Protein AF-A0A7S2QP50-F1 (afdb_monomer)

Organism: NCBI:txid1333877

Structure (mmCIF, N/CA/C/O backbone):
data_AF-A0A7S2QP50-F1
#
_entry.id   AF-A0A7S2QP50-F1
#
loop_
_atom_site.group_PDB
_atom_site.id
_atom_site.type_symbol
_atom_site.label_atom_id
_atom_site.label_alt_id
_atom_site.label_comp_id
_atom_site.label_asym_id
_atom_site.label_entity_id
_atom_site.label_seq_id
_atom_site.pdbx_PDB_ins_code
_atom_site.Cartn_x
_atom_site.Cartn_y
_atom_site.Cartn_z
_atom_site.occupancy
_atom_site.B_iso_or_equiv
_atom_site.auth_seq_id
_atom_site.auth_comp_id
_atom_site.auth_asym_id
_atom_site.auth_atom_id
_atom_site.pdbx_PDB_model_num
ATOM 1 N N . MET A 1 1 ? 17.492 28.212 -38.840 1.00 41.53 1 MET A N 1
ATOM 2 C CA . MET A 1 1 ? 16.218 28.576 -38.192 1.00 41.53 1 MET A CA 1
ATOM 3 C C . MET A 1 1 ? 15.586 27.284 -37.715 1.00 41.53 1 MET A C 1
ATOM 5 O O . MET A 1 1 ? 15.113 26.524 -38.543 1.00 41.53 1 MET A O 1
ATOM 9 N N . ALA A 1 2 ? 15.726 26.981 -36.427 1.00 48.56 2 ALA A N 1
ATOM 10 C CA . ALA A 1 2 ? 15.059 25.866 -35.763 1.00 48.56 2 ALA A CA 1
ATOM 11 C C . ALA A 1 2 ? 14.081 26.507 -34.778 1.00 48.56 2 ALA A C 1
ATOM 13 O O . ALA A 1 2 ? 14.519 27.310 -33.956 1.00 48.56 2 ALA A O 1
ATOM 14 N N . ASP A 1 3 ? 12.786 26.248 -34.936 1.00 44.06 3 ASP A N 1
ATOM 15 C CA . ASP A 1 3 ? 11.723 26.860 -34.139 1.00 44.06 3 ASP A CA 1
ATOM 16 C C . ASP A 1 3 ? 11.851 26.478 -32.650 1.00 44.06 3 ASP A C 1
ATOM 18 O O . ASP A 1 3 ? 11.624 25.320 -32.296 1.00 44.06 3 ASP A O 1
ATOM 22 N N . PRO A 1 4 ? 12.179 27.423 -31.746 1.00 52.91 4 PRO A N 1
ATOM 23 C CA . PRO A 1 4 ? 12.477 27.129 -30.341 1.00 52.91 4 PRO A CA 1
ATOM 24 C C . PRO A 1 4 ? 11.229 26.955 -29.452 1.00 52.91 4 PRO A C 1
ATOM 26 O O . PRO A 1 4 ? 11.353 26.846 -28.235 1.00 52.91 4 PRO A O 1
ATOM 29 N N . HIS A 1 5 ? 10.026 26.921 -30.036 1.00 45.06 5 HIS A N 1
ATOM 30 C CA . HIS A 1 5 ? 8.760 26.834 -29.293 1.00 45.06 5 HIS A CA 1
ATOM 31 C C . HIS A 1 5 ? 7.796 25.756 -29.790 1.00 45.06 5 HIS A C 1
ATOM 33 O O . HIS A 1 5 ? 6.646 25.717 -29.351 1.00 45.06 5 HIS A O 1
ATOM 39 N N . SER A 1 6 ? 8.263 24.806 -30.608 1.00 50.34 6 SER A N 1
ATOM 40 C CA . SER A 1 6 ? 7.636 23.490 -30.542 1.00 50.34 6 SER A CA 1
ATOM 41 C C . SER A 1 6 ? 8.017 22.898 -29.188 1.00 50.34 6 SER A C 1
ATOM 43 O O . SER A 1 6 ? 9.048 22.249 -29.055 1.00 50.34 6 SER A O 1
ATOM 45 N N . PHE A 1 7 ? 7.145 23.043 -28.187 1.00 52.72 7 PHE A N 1
ATOM 46 C CA . PHE A 1 7 ? 7.053 22.113 -27.050 1.00 52.72 7 PHE A CA 1
ATOM 47 C C . PHE A 1 7 ? 6.603 20.718 -27.538 1.00 52.72 7 PHE A C 1
ATOM 49 O O . PHE A 1 7 ? 5.818 20.025 -26.891 1.00 52.72 7 PHE A O 1
ATOM 56 N N . GLY A 1 8 ? 7.062 20.340 -28.734 1.00 61.25 8 GLY A N 1
ATOM 57 C CA . GLY A 1 8 ? 6.883 19.056 -29.347 1.00 61.25 8 GLY A CA 1
ATOM 58 C C . GLY A 1 8 ? 7.562 18.081 -28.424 1.00 61.25 8 GLY A C 1
ATOM 59 O O . GLY A 1 8 ? 8.741 18.212 -28.102 1.00 61.25 8 GLY A O 1
ATOM 60 N N . LEU A 1 9 ? 6.768 17.146 -27.938 1.00 84.31 9 LEU A N 1
ATOM 61 C CA . LEU A 1 9 ? 7.265 15.972 -27.265 1.00 84.31 9 LEU A CA 1
ATOM 62 C C . LEU A 1 9 ? 8.333 15.374 -28.171 1.00 84.31 9 LEU A C 1
ATOM 64 O O . LEU A 1 9 ? 8.009 14.830 -29.225 1.00 84.31 9 LEU A O 1
ATOM 68 N N . ASP A 1 10 ? 9.599 15.540 -27.796 1.00 92.81 10 ASP A N 1
ATOM 69 C CA . ASP A 1 10 ? 10.716 14.969 -28.536 1.00 92.81 10 ASP A CA 1
ATOM 70 C C . ASP A 1 10 ? 10.752 13.472 -28.232 1.00 92.81 10 ASP A C 1
ATOM 72 O O . ASP A 1 10 ? 11.524 12.960 -27.415 1.00 92.81 10 ASP A O 1
ATOM 76 N N . VAL A 1 11 ? 9.790 12.768 -28.826 1.00 94.44 11 VAL A N 1
ATOM 77 C CA . VAL A 1 11 ? 9.655 11.329 -28.683 1.00 94.44 11 VAL A CA 1
ATOM 78 C C . VAL A 1 11 ? 10.876 10.599 -29.248 1.00 94.44 11 VAL A C 1
ATOM 80 O O . VAL A 1 11 ? 11.302 9.645 -28.598 1.00 94.44 11 VAL A O 1
ATOM 83 N N . PRO A 1 12 ? 11.517 11.038 -30.352 1.00 94.50 12 PRO A N 1
ATOM 84 C CA . PRO A 1 12 ? 12.800 10.481 -30.776 1.00 94.50 12 PRO A CA 1
ATOM 85 C C . PRO A 1 12 ? 13.879 10.537 -29.686 1.00 94.50 12 PRO A C 1
ATOM 87 O O . PRO A 1 12 ? 14.500 9.510 -29.396 1.00 94.50 12 PRO A O 1
ATOM 90 N N . ALA A 1 13 ? 14.064 11.682 -29.017 1.00 94.88 13 ALA A N 1
ATOM 91 C CA . ALA A 1 13 ? 15.014 11.780 -27.908 1.00 94.88 13 ALA A CA 1
ATOM 92 C C . ALA A 1 13 ? 14.615 10.887 -26.724 1.00 94.88 13 ALA A C 1
ATOM 94 O O . ALA A 1 13 ? 15.472 10.248 -26.115 1.00 94.88 13 ALA A O 1
ATOM 95 N N . PHE A 1 14 ? 13.319 10.787 -26.416 1.00 96.31 14 PHE A N 1
ATOM 96 C CA . PHE A 1 14 ? 12.814 9.903 -25.363 1.00 96.31 14 PHE A CA 1
ATOM 97 C C . PHE A 1 14 ? 13.073 8.414 -25.662 1.00 96.31 14 PHE A C 1
ATOM 99 O O . PHE A 1 14 ? 13.478 7.670 -24.767 1.00 96.31 14 PHE A O 1
ATOM 106 N N . VAL A 1 15 ? 12.886 7.979 -26.912 1.00 97.06 15 VAL A N 1
ATOM 107 C CA . VAL A 1 15 ? 13.174 6.607 -27.370 1.00 97.06 15 VAL A CA 1
ATOM 108 C C . VAL A 1 15 ? 14.663 6.302 -27.265 1.00 97.06 15 VAL A C 1
ATOM 110 O O . VAL A 1 15 ? 15.026 5.259 -26.721 1.00 97.06 15 VAL A O 1
ATOM 113 N N . ALA A 1 16 ? 15.515 7.225 -27.718 1.00 96.88 16 ALA A N 1
ATOM 114 C CA . ALA A 1 16 ? 16.966 7.082 -27.639 1.00 96.88 16 ALA A CA 1
ATOM 115 C C . ALA A 1 16 ? 17.464 7.046 -26.186 1.00 96.88 16 ALA A C 1
ATOM 117 O O . ALA A 1 16 ? 18.316 6.228 -25.846 1.00 96.88 16 ALA A O 1
ATOM 118 N N . LEU A 1 17 ? 16.898 7.888 -25.314 1.00 96.06 17 LEU A N 1
ATOM 119 C CA . LEU A 1 17 ? 17.277 7.972 -23.904 1.00 96.06 17 LEU A CA 1
ATOM 120 C C . LEU A 1 17 ? 16.996 6.670 -23.143 1.00 96.06 17 LEU A C 1
ATOM 122 O O . LEU A 1 17 ? 17.785 6.276 -22.285 1.00 96.06 17 LEU A O 1
ATOM 126 N N . TRP A 1 18 ? 15.874 6.011 -23.439 1.00 97.12 18 TRP A N 1
ATOM 127 C CA . TRP A 1 18 ? 15.425 4.825 -22.703 1.00 97.12 18 TRP A CA 1
ATOM 128 C C . TRP A 1 18 ? 15.639 3.499 -23.439 1.00 97.12 18 TRP A C 1
ATOM 130 O O . TRP A 1 18 ? 15.318 2.451 -22.877 1.00 97.12 18 TRP A O 1
ATOM 140 N N . GLY A 1 19 ? 16.175 3.524 -24.664 1.00 96.62 19 GLY A N 1
ATOM 141 C CA . GLY A 1 19 ? 16.388 2.326 -25.480 1.00 96.62 19 GLY A CA 1
ATOM 142 C C . GLY A 1 19 ? 15.083 1.588 -25.788 1.00 96.62 19 GLY A C 1
ATOM 143 O O . GLY A 1 19 ? 14.999 0.371 -25.605 1.00 96.62 19 GLY A O 1
ATOM 144 N N . LEU A 1 20 ? 14.039 2.329 -26.173 1.00 97.81 20 LEU A N 1
ATOM 145 C CA . LEU A 1 20 ? 12.733 1.736 -26.467 1.00 97.81 20 LEU A CA 1
ATOM 146 C C . LEU A 1 20 ? 12.751 1.008 -27.814 1.00 97.81 20 LEU A C 1
ATOM 148 O O . LEU A 1 20 ? 13.356 1.483 -28.771 1.00 97.81 20 LEU A O 1
ATOM 152 N N . ASP A 1 21 ? 12.070 -0.136 -27.884 1.00 97.50 21 ASP A N 1
ATOM 153 C CA . ASP A 1 21 ? 11.887 -0.873 -29.136 1.00 97.50 21 ASP A CA 1
ATOM 154 C C . ASP A 1 21 ? 10.802 -0.232 -30.024 1.00 97.50 21 ASP A C 1
ATOM 156 O O . ASP A 1 21 ? 9.940 0.522 -29.554 1.00 97.50 21 ASP A O 1
ATOM 160 N N . ASP A 1 22 ? 10.811 -0.568 -31.318 1.00 97.44 22 ASP A N 1
ATOM 161 C CA . ASP A 1 22 ? 9.841 -0.044 -32.291 1.00 97.44 22 ASP A CA 1
ATOM 162 C C . ASP A 1 22 ? 8.394 -0.360 -31.891 1.00 97.44 22 ASP A C 1
ATOM 164 O O . ASP A 1 22 ? 7.483 0.440 -32.103 1.00 97.44 22 ASP A O 1
ATOM 168 N N . ALA A 1 23 ? 8.169 -1.511 -31.249 1.00 96.69 23 ALA A N 1
ATOM 169 C CA . ALA A 1 23 ? 6.851 -1.912 -30.772 1.00 96.69 23 ALA A CA 1
ATOM 170 C C . ALA A 1 23 ? 6.332 -0.994 -29.650 1.00 96.69 23 ALA A C 1
ATOM 172 O O . ALA A 1 23 ? 5.144 -0.668 -29.607 1.00 96.69 23 ALA A O 1
ATOM 173 N N . SER A 1 24 ? 7.198 -0.579 -28.725 1.00 97.69 24 SER A N 1
ATOM 174 C CA . SER A 1 24 ? 6.855 0.337 -27.634 1.00 97.69 24 SER A CA 1
ATOM 175 C C . SER A 1 24 ? 6.709 1.771 -28.133 1.00 97.69 24 SER A C 1
ATOM 177 O O . SER A 1 24 ? 5.817 2.477 -27.661 1.00 97.69 24 SER A O 1
ATOM 179 N N . LEU A 1 25 ? 7.514 2.180 -29.120 1.00 97.44 25 LEU A N 1
ATOM 180 C CA . LEU A 1 25 ? 7.344 3.450 -29.826 1.00 97.44 25 LEU A CA 1
ATOM 181 C C . LEU A 1 25 ? 5.995 3.509 -30.556 1.00 97.44 25 LEU A C 1
ATOM 183 O O . LEU A 1 25 ? 5.238 4.456 -30.355 1.00 97.44 25 LEU A O 1
ATOM 187 N N . ALA A 1 26 ? 5.652 2.483 -31.337 1.00 97.50 26 ALA A N 1
ATOM 188 C CA . ALA A 1 26 ? 4.366 2.409 -32.029 1.00 97.50 26 ALA A CA 1
ATOM 189 C C . ALA A 1 26 ? 3.189 2.483 -31.042 1.00 97.50 26 ALA A C 1
ATOM 191 O O . ALA A 1 26 ? 2.215 3.197 -31.281 1.00 97.50 26 ALA A O 1
ATOM 192 N N . LEU A 1 27 ? 3.300 1.805 -29.893 1.00 97.38 27 LEU A N 1
ATOM 193 C CA . LEU A 1 27 ? 2.280 1.842 -28.846 1.00 97.38 27 LEU A CA 1
ATOM 194 C C . LEU A 1 27 ? 2.136 3.235 -28.217 1.00 97.38 27 LEU A C 1
ATOM 196 O O . LEU A 1 27 ? 1.010 3.639 -27.924 1.00 97.38 27 LEU A O 1
ATOM 200 N N . LEU A 1 28 ? 3.242 3.962 -28.024 1.00 97.38 28 LEU A N 1
ATOM 201 C CA . LEU A 1 28 ? 3.239 5.341 -27.533 1.00 97.38 28 LEU A CA 1
ATOM 202 C C . LEU A 1 28 ? 2.617 6.298 -28.560 1.00 97.38 28 LEU A C 1
ATOM 204 O O . LEU A 1 28 ? 1.751 7.084 -28.190 1.00 97.38 28 LEU A O 1
ATOM 208 N N . MET A 1 29 ? 2.984 6.184 -29.840 1.00 97.06 29 MET A N 1
ATOM 209 C CA . MET A 1 29 ? 2.424 6.992 -30.937 1.00 97.06 29 MET A CA 1
ATOM 210 C C . MET A 1 29 ? 0.923 6.772 -31.144 1.00 97.06 29 MET A C 1
ATOM 212 O O . MET A 1 29 ? 0.220 7.687 -31.559 1.00 97.06 29 MET A O 1
ATOM 216 N N . ALA A 1 30 ? 0.418 5.576 -30.832 1.00 97.06 30 ALA A N 1
ATOM 217 C CA . ALA A 1 30 ? -1.006 5.266 -30.914 1.00 97.06 30 ALA A CA 1
ATOM 218 C C . ALA A 1 30 ? -1.852 5.933 -29.809 1.00 97.06 30 ALA A C 1
ATOM 220 O O . ALA A 1 30 ? -3.080 5.873 -29.868 1.00 97.06 30 ALA A O 1
ATOM 221 N N . GLN A 1 31 ? -1.233 6.530 -28.782 1.00 97.19 31 GLN A N 1
ATOM 222 C CA . GLN A 1 31 ? -1.962 7.184 -27.692 1.00 97.19 31 GLN A CA 1
ATOM 223 C C . GLN A 1 31 ? -2.383 8.619 -28.047 1.00 97.19 31 GLN A C 1
ATOM 225 O O . GLN A 1 31 ? -1.690 9.275 -28.824 1.00 97.19 31 GLN A O 1
ATOM 230 N N . PRO A 1 32 ? -3.452 9.157 -27.425 1.00 96.00 32 PRO A N 1
ATOM 231 C CA . PRO A 1 32 ? -3.775 10.583 -27.499 1.00 96.00 32 PRO A CA 1
ATOM 232 C C . PRO A 1 32 ? -2.595 11.464 -27.067 1.00 96.00 32 PRO A C 1
ATOM 234 O O . PRO A 1 32 ? -1.801 11.065 -26.207 1.00 96.00 32 PRO A O 1
ATOM 237 N N . LEU A 1 33 ? -2.486 12.668 -27.633 1.00 93.44 33 LEU A N 1
ATOM 238 C CA . LEU A 1 33 ? -1.337 13.558 -27.426 1.00 93.44 33 LEU A CA 1
ATOM 239 C C . LEU A 1 33 ? -1.122 13.894 -25.941 1.00 93.44 33 LEU A C 1
ATOM 241 O O . LEU A 1 33 ? 0.011 13.966 -25.469 1.00 93.44 33 LEU A O 1
ATOM 245 N N . GLU A 1 34 ? -2.203 14.013 -25.175 1.00 93.75 34 GLU A N 1
ATOM 246 C CA . GLU A 1 34 ? -2.176 14.273 -23.735 1.00 93.75 34 GLU A CA 1
ATOM 247 C C . GLU A 1 34 ? -1.557 13.100 -22.963 1.00 93.75 34 GLU A C 1
ATOM 249 O O . GLU A 1 34 ? -0.798 13.290 -22.007 1.00 93.75 34 GLU A O 1
ATOM 254 N N . VAL A 1 35 ? -1.849 11.868 -23.393 1.00 96.06 35 VAL A N 1
ATOM 255 C CA . VAL A 1 35 ? -1.281 10.649 -22.807 1.00 96.06 35 VAL A CA 1
ATOM 256 C C . VAL A 1 35 ? 0.196 10.545 -23.162 1.00 96.06 35 VAL A C 1
ATOM 258 O O . VAL A 1 35 ? 1.004 10.273 -22.273 1.00 96.06 35 VAL A O 1
ATOM 261 N N . GLN A 1 36 ? 0.566 10.820 -24.416 1.00 96.88 36 GLN A N 1
ATOM 262 C CA . GLN A 1 36 ? 1.970 10.875 -24.829 1.00 96.88 36 GLN A CA 1
ATOM 263 C C . GLN A 1 36 ? 2.750 11.883 -23.978 1.00 96.88 36 GLN A C 1
ATOM 265 O O . GLN A 1 36 ? 3.788 11.532 -23.412 1.00 96.88 36 GLN A O 1
ATOM 270 N N . ALA A 1 37 ? 2.208 13.095 -23.803 1.00 94.56 37 ALA A N 1
ATOM 271 C CA . ALA A 1 37 ? 2.831 14.149 -23.007 1.00 94.56 37 ALA A CA 1
ATOM 272 C C . ALA A 1 37 ? 3.071 13.708 -21.569 1.00 94.56 37 ALA A C 1
ATOM 274 O O . ALA A 1 37 ? 4.182 13.801 -21.037 1.00 94.56 37 ALA A O 1
ATOM 275 N N . LYS A 1 38 ? 2.027 13.151 -20.954 1.00 94.69 38 LYS A N 1
ATOM 276 C CA . LYS A 1 38 ? 2.091 12.645 -19.590 1.00 94.69 38 LYS A CA 1
ATOM 277 C C . LYS A 1 38 ? 3.135 11.544 -19.456 1.00 94.69 38 LYS A C 1
ATOM 279 O O . LYS A 1 38 ? 3.905 11.569 -18.497 1.00 94.69 38 LYS A O 1
ATOM 284 N N . VAL A 1 39 ? 3.203 10.609 -20.403 1.00 97.12 39 VAL A N 1
ATOM 285 C CA . VAL A 1 39 ? 4.179 9.511 -20.394 1.00 97.12 39 VAL A CA 1
ATOM 286 C C . VAL A 1 39 ? 5.605 10.048 -20.486 1.00 97.12 39 VAL A C 1
ATOM 288 O O . VAL A 1 39 ? 6.411 9.743 -19.612 1.00 97.12 39 VAL A O 1
ATOM 291 N N . VAL A 1 40 ? 5.907 10.905 -21.463 1.00 96.44 40 VAL A N 1
ATOM 292 C CA . VAL A 1 40 ? 7.256 11.473 -21.643 1.00 96.44 40 VAL A CA 1
ATOM 293 C C . VAL A 1 40 ? 7.702 12.276 -20.409 1.00 96.44 40 VAL A C 1
ATOM 295 O O . VAL A 1 40 ? 8.854 12.170 -19.968 1.00 96.44 40 VAL A O 1
ATOM 298 N N . MET A 1 41 ? 6.790 13.028 -19.780 1.00 94.06 41 MET A N 1
ATOM 299 C CA . MET A 1 41 ? 7.104 13.817 -18.582 1.00 94.06 41 MET A CA 1
ATOM 300 C C . MET A 1 41 ? 7.283 12.974 -17.314 1.00 94.06 41 MET A C 1
ATOM 302 O O . MET A 1 41 ? 8.174 13.260 -16.516 1.00 94.06 41 MET A O 1
ATOM 306 N N . THR A 1 42 ? 6.448 11.955 -17.102 1.00 95.44 42 THR A N 1
ATOM 307 C CA . THR A 1 42 ? 6.366 11.254 -15.803 1.00 95.44 42 THR A CA 1
ATOM 308 C C . THR A 1 42 ? 7.091 9.915 -15.774 1.00 95.44 42 THR A C 1
ATOM 310 O O . THR A 1 42 ? 7.439 9.432 -14.695 1.00 95.44 42 THR A O 1
ATOM 313 N N . PHE A 1 43 ? 7.363 9.309 -16.931 1.00 97.44 43 PHE A N 1
ATOM 314 C CA . PHE A 1 43 ? 8.027 8.015 -16.989 1.00 97.44 43 PHE A CA 1
ATOM 315 C C . PHE A 1 43 ? 9.511 8.157 -16.633 1.00 97.44 43 PHE A C 1
ATOM 317 O O . PHE A 1 43 ? 10.311 8.706 -17.394 1.00 97.44 43 PHE A O 1
ATOM 324 N N . ARG A 1 44 ? 9.869 7.691 -15.433 1.00 97.00 44 ARG A N 1
ATOM 325 C CA . ARG A 1 44 ? 11.232 7.702 -14.882 1.00 97.00 44 ARG A CA 1
ATOM 326 C C . ARG A 1 44 ? 11.543 6.325 -14.284 1.00 97.00 44 ARG A C 1
ATOM 328 O O . ARG A 1 44 ? 11.378 6.132 -13.076 1.00 97.00 44 ARG A O 1
ATOM 335 N N . PRO A 1 45 ? 11.903 5.328 -15.111 1.00 96.38 45 PRO A N 1
ATOM 336 C CA . PRO A 1 45 ? 12.267 4.007 -14.613 1.00 96.38 45 PRO A CA 1
ATOM 337 C C . PRO A 1 45 ? 13.495 4.104 -13.699 1.00 96.38 45 PRO A C 1
ATOM 339 O O . PRO A 1 45 ? 14.380 4.936 -13.900 1.00 96.38 45 PRO A O 1
ATOM 342 N N . LYS A 1 46 ? 13.556 3.246 -12.675 1.00 94.38 46 LYS A N 1
ATOM 343 C CA . LYS A 1 46 ? 14.722 3.180 -11.783 1.00 94.38 46 LYS A CA 1
ATOM 344 C C . LYS A 1 46 ? 15.944 2.654 -12.553 1.00 94.38 46 LYS A C 1
ATOM 346 O O . LYS A 1 46 ? 15.772 1.765 -13.397 1.00 94.38 46 LYS A O 1
ATOM 351 N N . PRO A 1 47 ? 17.165 3.127 -12.245 1.00 91.38 47 PRO A N 1
ATOM 352 C CA . PRO A 1 47 ? 18.375 2.550 -12.821 1.00 91.38 47 PRO A CA 1
ATOM 353 C C . PRO A 1 47 ? 18.457 1.055 -12.475 1.00 91.38 47 PRO A C 1
ATOM 355 O O . PRO A 1 47 ? 18.125 0.652 -11.361 1.00 91.38 47 PRO A O 1
ATOM 358 N N . GLY A 1 48 ? 18.838 0.226 -13.452 1.00 91.00 48 GLY A N 1
ATOM 359 C CA . GLY A 1 48 ? 18.872 -1.237 -13.308 1.00 91.00 48 GLY A CA 1
ATOM 360 C C . GLY A 1 48 ? 17.534 -1.950 -13.551 1.00 91.00 48 GLY A C 1
ATOM 361 O O . GLY A 1 48 ? 17.412 -3.139 -13.261 1.00 91.00 48 GLY A O 1
ATOM 362 N N . THR A 1 49 ? 16.517 -1.260 -14.082 1.00 95.31 49 THR A N 1
ATOM 363 C CA . THR A 1 49 ? 15.274 -1.922 -14.509 1.00 95.31 49 THR A CA 1
ATOM 364 C C . THR A 1 49 ? 15.570 -2.876 -15.667 1.00 95.31 49 THR A C 1
ATOM 366 O O . THR A 1 49 ? 15.998 -2.439 -16.730 1.00 95.31 49 THR A O 1
ATOM 369 N N . ARG A 1 50 ? 15.309 -4.173 -15.461 1.00 91.12 50 ARG A N 1
ATOM 370 C CA . ARG A 1 50 ? 15.621 -5.237 -16.428 1.00 91.12 50 ARG A CA 1
ATOM 371 C C . ARG A 1 50 ? 14.905 -5.071 -17.775 1.00 91.12 50 ARG A C 1
ATOM 373 O O . ARG A 1 50 ? 15.531 -5.303 -18.797 1.00 91.12 50 ARG A O 1
ATOM 380 N N . ASP A 1 51 ? 13.638 -4.643 -17.773 1.00 96.38 51 ASP A N 1
ATOM 381 C CA . ASP A 1 51 ? 12.808 -4.537 -18.984 1.00 96.38 51 ASP A CA 1
ATOM 382 C C . ASP A 1 51 ? 12.037 -3.205 -19.037 1.00 96.38 51 ASP A C 1
ATOM 384 O O . ASP A 1 51 ? 10.872 -3.111 -18.635 1.00 96.38 51 ASP A O 1
ATOM 388 N N . VAL A 1 52 ? 12.682 -2.153 -19.550 1.00 97.69 52 VAL A N 1
ATOM 389 C CA . VAL A 1 52 ? 12.087 -0.803 -19.646 1.00 97.69 52 VAL A CA 1
ATOM 390 C C . VAL A 1 52 ? 10.853 -0.786 -20.558 1.00 97.69 52 VAL A C 1
ATOM 392 O O . VAL A 1 52 ? 9.843 -0.171 -20.213 1.00 97.69 52 VAL A O 1
ATOM 395 N N . ASN A 1 53 ? 10.881 -1.543 -21.661 1.00 97.94 53 ASN A N 1
ATOM 396 C CA . ASN A 1 53 ? 9.765 -1.667 -22.607 1.00 97.94 53 ASN A CA 1
ATOM 397 C C . ASN A 1 53 ? 8.495 -2.244 -21.951 1.00 97.94 53 ASN A C 1
ATOM 399 O O . ASN A 1 53 ? 7.393 -1.730 -22.147 1.00 97.94 53 ASN A O 1
ATOM 403 N N . GLN A 1 54 ? 8.624 -3.281 -21.113 1.00 95.75 54 GLN A N 1
ATOM 404 C CA . GLN A 1 54 ? 7.478 -3.848 -20.386 1.00 95.75 54 GLN A CA 1
ATOM 405 C C . GLN A 1 54 ? 6.926 -2.873 -19.348 1.00 95.75 54 GLN A C 1
ATOM 407 O O . GLN A 1 54 ? 5.706 -2.742 -19.199 1.00 95.75 54 GLN A O 1
ATOM 412 N N . LEU A 1 55 ? 7.817 -2.158 -18.657 1.00 96.88 55 LEU A N 1
ATOM 413 C CA . LEU A 1 55 ? 7.416 -1.158 -17.679 1.00 96.88 55 LEU A CA 1
ATOM 414 C C . LEU A 1 55 ? 6.648 -0.007 -18.343 1.00 96.88 55 LEU A C 1
ATOM 416 O O . LEU A 1 55 ? 5.600 0.388 -17.834 1.00 96.88 55 LEU A O 1
ATOM 420 N N . LEU A 1 56 ? 7.108 0.474 -19.501 1.00 97.94 56 LEU A N 1
ATOM 421 C CA . LEU A 1 56 ? 6.420 1.506 -20.278 1.00 97.94 56 LEU A CA 1
ATOM 422 C C . LEU A 1 56 ? 5.027 1.040 -20.720 1.00 97.94 56 LEU A C 1
ATOM 424 O O . LEU A 1 56 ? 4.044 1.748 -20.504 1.00 97.94 56 LEU A O 1
ATOM 428 N N . LYS A 1 57 ? 4.908 -0.183 -21.257 1.00 96.94 57 LYS A N 1
ATOM 429 C CA . LYS A 1 57 ? 3.613 -0.773 -21.649 1.00 96.94 57 LYS A CA 1
ATOM 430 C C . LYS A 1 57 ? 2.647 -0.886 -20.468 1.00 96.94 57 LYS A C 1
ATOM 432 O O . LYS A 1 57 ? 1.440 -0.723 -20.642 1.00 96.94 57 LYS A O 1
ATOM 437 N N . GLY A 1 58 ? 3.145 -1.213 -19.276 1.00 93.94 58 GLY A N 1
ATOM 438 C CA . GLY A 1 58 ? 2.344 -1.227 -18.047 1.00 93.94 58 GLY A CA 1
ATOM 439 C C . GLY A 1 58 ? 1.917 0.178 -17.615 1.00 93.94 58 GLY A C 1
ATOM 440 O O . GLY A 1 58 ? 0.764 0.392 -17.246 1.00 93.94 58 GLY A O 1
ATOM 441 N N . PHE A 1 59 ? 2.821 1.148 -17.727 1.00 97.38 59 PHE A N 1
ATOM 442 C CA . PHE A 1 59 ? 2.570 2.538 -17.365 1.00 97.38 59 PHE A CA 1
ATOM 443 C C . PHE A 1 59 ? 1.522 3.203 -18.268 1.00 97.38 59 PHE A C 1
ATOM 445 O O . PHE A 1 59 ? 0.584 3.819 -17.764 1.00 97.38 59 PHE A O 1
ATOM 452 N N . ILE A 1 60 ? 1.608 2.999 -19.587 1.00 97.06 60 ILE A N 1
ATOM 453 C CA . ILE A 1 60 ? 0.617 3.500 -20.554 1.00 97.06 60 ILE A CA 1
ATOM 454 C C . ILE A 1 60 ? -0.770 2.907 -20.263 1.00 97.06 60 ILE A C 1
ATOM 456 O O . ILE A 1 60 ? -1.758 3.641 -20.226 1.00 97.06 60 ILE A O 1
ATOM 460 N N . ARG A 1 61 ? -0.856 1.606 -19.946 1.00 94.69 61 ARG A N 1
ATOM 461 C CA . ARG A 1 61 ? -2.111 0.958 -19.511 1.00 94.69 61 ARG A CA 1
ATOM 462 C C . ARG A 1 61 ? -2.680 1.572 -18.230 1.00 94.69 61 ARG A C 1
ATOM 464 O O . ARG A 1 61 ? -3.885 1.776 -18.123 1.00 94.69 61 ARG A O 1
ATOM 471 N N . SER A 1 62 ? -1.815 1.914 -17.276 1.00 94.00 62 SER A N 1
ATOM 472 C CA . SER A 1 62 ? -2.234 2.563 -16.032 1.00 94.00 62 SER A CA 1
ATOM 473 C C . SER A 1 62 ? -2.771 3.980 -16.250 1.00 94.00 62 SER A C 1
ATOM 475 O O . SER A 1 62 ? -3.690 4.379 -15.542 1.00 94.00 62 SER A O 1
ATOM 477 N N . ILE A 1 63 ? -2.208 4.748 -17.188 1.00 94.25 63 ILE A N 1
ATOM 478 C CA . ILE A 1 63 ? -2.664 6.117 -17.485 1.00 94.25 63 ILE A CA 1
ATOM 479 C C . ILE A 1 63 ? -3.976 6.108 -18.271 1.00 94.25 63 ILE A C 1
ATOM 481 O O . ILE A 1 63 ? -4.845 6.937 -18.019 1.00 94.25 63 ILE A O 1
ATOM 485 N N . THR A 1 64 ? -4.121 5.172 -19.206 1.00 93.88 64 THR A N 1
ATOM 486 C CA . THR A 1 64 ? -5.294 5.070 -20.090 1.00 93.88 64 THR A CA 1
ATOM 487 C C . THR A 1 64 ? -6.514 4.458 -19.408 1.00 93.88 64 THR A C 1
ATOM 489 O O . THR A 1 64 ? -7.581 4.395 -20.010 1.00 93.88 64 THR A O 1
ATOM 492 N N . GLY A 1 65 ? -6.376 3.971 -18.169 1.00 85.81 65 GLY A N 1
ATOM 493 C CA . GLY A 1 65 ? -7.460 3.285 -17.468 1.00 85.81 65 GLY A CA 1
ATOM 494 C C . GLY A 1 65 ? -7.876 1.972 -18.138 1.00 85.81 65 GLY A C 1
ATOM 495 O O . GLY A 1 65 ? -8.866 1.371 -17.724 1.00 85.81 65 GLY A O 1
ATOM 496 N N . GLN A 1 66 ? -7.116 1.492 -19.133 1.00 70.50 66 GLN A N 1
ATOM 497 C CA . GLN A 1 66 ? -7.267 0.156 -19.691 1.00 70.50 66 GLN A CA 1
ATOM 498 C C . GLN A 1 66 ? -6.706 -0.850 -18.686 1.00 70.50 66 GLN A C 1
ATOM 500 O O . GLN A 1 66 ? -5.627 -1.428 -18.850 1.00 70.50 66 GLN A O 1
ATOM 505 N N . ALA A 1 67 ? -7.457 -1.058 -17.605 1.00 47.47 67 ALA A N 1
ATOM 506 C CA . ALA A 1 67 ? -7.343 -2.284 -16.846 1.00 47.47 67 ALA A CA 1
ATOM 507 C C . ALA A 1 67 ? -7.518 -3.438 -17.847 1.00 47.47 67 ALA A C 1
ATOM 509 O O . ALA A 1 67 ? -8.442 -3.376 -18.667 1.00 47.47 67 ALA A O 1
ATOM 510 N N . PRO A 1 68 ? -6.648 -4.468 -17.834 1.00 54.06 68 PRO A N 1
ATOM 511 C CA . PRO A 1 68 ? -6.894 -5.645 -18.655 1.00 54.06 68 PRO A CA 1
ATOM 512 C C . PRO A 1 68 ? -8.328 -6.100 -18.366 1.00 54.06 68 PRO A C 1
ATOM 514 O O . PRO A 1 68 ? -8.701 -6.092 -17.184 1.00 54.06 68 PRO A O 1
ATOM 517 N N . PRO A 1 69 ? -9.139 -6.430 -19.393 1.00 43.81 69 PRO A N 1
ATOM 518 C CA . PRO A 1 69 ? -10.472 -6.961 -19.165 1.00 43.81 69 PRO A CA 1
ATOM 519 C C . PRO A 1 69 ? -10.291 -8.085 -18.162 1.00 43.81 69 PRO A C 1
ATOM 521 O O . PRO A 1 69 ? -9.563 -9.045 -18.433 1.00 43.81 69 PRO A O 1
ATOM 524 N N . ARG A 1 70 ? -10.823 -7.895 -16.946 1.00 41.12 70 ARG A N 1
ATOM 525 C CA . ARG A 1 70 ? -10.750 -8.939 -15.932 1.00 41.12 70 ARG A CA 1
ATOM 526 C C . ARG A 1 70 ? -11.338 -10.158 -16.631 1.00 41.12 70 ARG A C 1
ATOM 528 O O . ARG A 1 70 ? -12.467 -10.030 -17.111 1.00 41.12 70 ARG A O 1
ATOM 535 N N . PRO A 1 71 ? -10.597 -11.272 -16.781 1.00 42.19 71 PRO A N 1
ATOM 536 C CA . PRO A 1 71 ? -11.194 -12.475 -17.326 1.00 42.19 71 PRO A CA 1
ATOM 537 C C . PRO A 1 71 ? -12.429 -12.712 -16.471 1.00 42.19 71 PRO A C 1
ATOM 539 O O . PRO A 1 71 ? -12.307 -12.796 -15.245 1.00 42.19 71 PRO A O 1
ATOM 542 N N . ALA A 1 72 ? -13.606 -12.644 -17.097 1.00 39.72 72 ALA A N 1
ATOM 543 C CA . ALA A 1 72 ? -14.863 -12.805 -16.397 1.00 39.72 72 ALA A CA 1
ATOM 544 C C . ALA A 1 72 ? -14.730 -14.104 -15.613 1.00 39.72 72 ALA A C 1
ATOM 546 O O . ALA A 1 72 ? -14.507 -15.168 -16.195 1.00 39.72 72 ALA A O 1
ATOM 547 N N . PHE A 1 73 ? -14.729 -13.991 -14.287 1.00 46.44 73 PHE A N 1
ATOM 548 C CA . PHE A 1 73 ? -14.665 -15.147 -13.421 1.00 46.44 73 PHE A CA 1
ATOM 549 C C . PHE A 1 73 ? -15.965 -15.893 -13.682 1.00 46.44 73 PHE A C 1
ATOM 551 O O . PHE A 1 73 ? -17.022 -15.462 -13.237 1.00 46.44 73 PHE A O 1
ATOM 558 N N . ASN A 1 74 ? -15.902 -16.921 -14.524 1.00 46.06 74 ASN A N 1
ATOM 559 C CA . ASN A 1 74 ? -17.029 -17.772 -14.836 1.00 46.06 74 ASN A CA 1
ATOM 560 C C . ASN A 1 74 ? -17.005 -18.902 -13.795 1.00 46.06 74 ASN A C 1
ATOM 562 O O . ASN A 1 74 ? -16.241 -19.856 -13.971 1.00 46.06 74 ASN A O 1
ATOM 566 N N . PRO A 1 75 ? -17.768 -18.808 -12.684 1.00 47.53 75 PRO A N 1
ATOM 567 C CA . PRO A 1 75 ? -17.727 -19.807 -11.615 1.00 47.53 75 PRO A CA 1
ATOM 568 C C . PRO A 1 75 ? -18.190 -21.195 -12.089 1.00 47.53 75 PRO A C 1
ATOM 570 O O . PRO A 1 75 ? -17.953 -22.184 -11.404 1.00 47.53 75 PRO A O 1
ATOM 573 N N . SER A 1 76 ? -18.801 -21.291 -13.277 1.00 47.59 76 SER A N 1
ATOM 574 C CA . SER A 1 76 ? -19.329 -22.543 -13.818 1.00 47.59 76 SER A CA 1
ATOM 575 C C . SER A 1 76 ? -18.301 -23.404 -14.567 1.00 47.59 76 SER A C 1
ATOM 577 O O . SER A 1 76 ? -18.560 -24.586 -14.777 1.00 47.59 76 SER A O 1
ATOM 579 N N . ALA A 1 77 ? -17.136 -22.868 -14.957 1.00 45.69 77 ALA A N 1
ATOM 580 C CA . ALA A 1 77 ? -16.127 -23.641 -15.700 1.00 45.69 77 ALA A CA 1
ATOM 581 C C . ALA A 1 77 ? -15.206 -24.477 -14.787 1.00 45.69 77 ALA A C 1
ATOM 583 O O . ALA A 1 77 ? -14.668 -25.501 -15.207 1.00 45.69 77 ALA A O 1
ATOM 584 N N . THR A 1 78 ? -15.063 -24.092 -13.514 1.00 49.25 78 THR A N 1
ATOM 585 C CA . THR A 1 78 ? -14.208 -24.805 -12.547 1.00 49.25 78 THR A CA 1
ATOM 586 C C . THR A 1 78 ? -14.841 -26.112 -12.052 1.00 49.25 78 THR A C 1
ATOM 588 O O . THR A 1 78 ? -14.118 -27.027 -11.669 1.00 49.25 78 THR A O 1
ATOM 591 N N . ALA A 1 79 ? -16.170 -26.252 -12.123 1.00 48.56 79 ALA A N 1
ATOM 592 C CA . ALA A 1 79 ? -16.866 -27.467 -11.691 1.00 48.56 79 ALA A CA 1
ATOM 593 C C . ALA A 1 79 ? -16.786 -28.624 -12.710 1.00 48.56 79 ALA A C 1
ATOM 595 O O . ALA A 1 79 ? -16.818 -29.785 -12.313 1.00 48.56 79 ALA A O 1
ATOM 596 N N . GLN A 1 80 ? -16.637 -28.346 -14.013 1.00 48.84 80 GLN A N 1
ATOM 597 C CA . GLN A 1 80 ? -16.582 -29.397 -15.046 1.00 48.84 80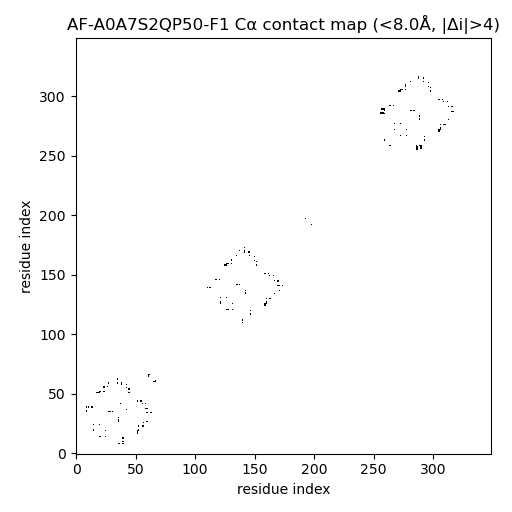 GLN A CA 1
ATOM 598 C C . GLN A 1 80 ? -15.157 -29.831 -15.431 1.00 48.84 80 GLN A C 1
ATOM 600 O O . GLN A 1 80 ? -14.979 -30.923 -15.964 1.00 48.84 80 GLN A O 1
ATOM 605 N N . ALA A 1 81 ? -14.123 -29.054 -15.092 1.00 45.09 81 ALA A N 1
ATOM 606 C CA . ALA A 1 81 ? -12.729 -29.434 -15.349 1.00 45.09 81 ALA A CA 1
ATOM 607 C C . ALA A 1 81 ? -12.144 -30.438 -14.328 1.00 45.09 81 ALA A C 1
ATOM 609 O O . ALA A 1 81 ? -11.085 -31.008 -14.581 1.00 45.09 81 ALA A O 1
ATOM 610 N N . GLN A 1 82 ? -12.819 -30.699 -13.200 1.00 51.38 82 GLN A N 1
ATOM 611 C CA . GLN A 1 82 ? -12.366 -31.679 -12.197 1.00 51.38 82 GLN A CA 1
ATOM 612 C C . GLN A 1 82 ? -12.898 -33.108 -12.427 1.00 51.38 82 GLN A C 1
ATOM 614 O O . GLN A 1 82 ? -12.442 -34.033 -11.762 1.00 51.38 82 GLN A O 1
ATOM 619 N N . ALA A 1 83 ? -13.802 -33.323 -13.390 1.00 44.28 83 ALA A N 1
ATOM 620 C CA . ALA A 1 83 ? -14.446 -34.625 -13.605 1.00 44.28 83 ALA A CA 1
ATOM 621 C C . ALA A 1 83 ? -13.787 -35.518 -14.680 1.00 44.28 83 ALA A C 1
ATOM 623 O O . ALA A 1 83 ? -14.164 -36.679 -14.804 1.00 44.28 83 ALA A O 1
ATOM 624 N N . LEU A 1 84 ? -12.800 -35.028 -15.446 1.00 43.47 84 LEU A N 1
ATOM 625 C CA . LEU A 1 84 ? -12.260 -35.754 -16.615 1.00 43.47 84 LEU A CA 1
ATOM 626 C C . LEU A 1 84 ? -10.747 -36.043 -16.593 1.00 43.47 84 LEU A C 1
ATOM 628 O O . LEU A 1 84 ? -10.214 -36.557 -17.570 1.00 43.47 84 LEU A O 1
ATOM 632 N N . VAL A 1 85 ? -10.051 -35.788 -15.480 1.00 49.84 85 VAL A N 1
ATOM 633 C CA . VAL A 1 85 ? -8.590 -36.017 -15.355 1.00 49.84 85 VAL A CA 1
ATOM 634 C C . VAL A 1 85 ? -8.204 -37.324 -14.641 1.00 49.84 85 VAL A C 1
ATOM 636 O O . VAL A 1 85 ? -7.023 -37.582 -14.432 1.00 49.84 85 VAL A O 1
ATOM 639 N N . HIS A 1 86 ? -9.164 -38.198 -14.318 1.00 44.81 86 HIS A N 1
ATOM 640 C CA . HIS A 1 86 ? -8.896 -39.474 -13.631 1.00 44.81 86 HIS A CA 1
ATOM 641 C C . HIS A 1 86 ? -8.567 -40.674 -14.544 1.00 44.81 86 HIS A C 1
ATOM 643 O O . HIS A 1 86 ? -8.456 -41.791 -14.046 1.00 44.81 86 HIS A O 1
ATOM 649 N N . ALA A 1 87 ? -8.352 -40.485 -15.850 1.00 42.38 87 ALA A N 1
ATOM 650 C CA . ALA A 1 87 ? -8.115 -41.598 -16.778 1.00 42.38 87 ALA A CA 1
ATOM 651 C C . ALA A 1 87 ? -6.939 -41.374 -17.747 1.00 42.38 87 ALA A C 1
ATOM 653 O O . ALA A 1 87 ? -7.102 -41.536 -18.949 1.00 42.38 87 ALA A O 1
ATOM 654 N N . ALA A 1 88 ? -5.756 -41.000 -17.246 1.00 42.94 88 ALA A N 1
ATOM 655 C CA . ALA A 1 88 ? -4.477 -41.208 -17.946 1.00 42.94 88 ALA A CA 1
ATOM 656 C C . ALA A 1 88 ? -3.293 -40.890 -17.013 1.00 42.94 88 ALA A C 1
ATOM 658 O O . ALA A 1 88 ? -2.755 -39.786 -17.028 1.00 42.94 88 ALA A O 1
ATOM 659 N N . ALA A 1 89 ? -2.885 -41.855 -16.184 1.00 40.69 89 ALA A N 1
ATOM 660 C CA . ALA A 1 89 ? -1.670 -41.763 -15.377 1.00 40.69 89 ALA A CA 1
ATOM 661 C C . ALA A 1 89 ? -0.674 -42.844 -15.814 1.00 40.69 89 ALA A C 1
ATOM 663 O O . ALA A 1 89 ? -0.806 -44.014 -15.465 1.00 40.69 89 ALA A O 1
ATOM 664 N N . GLY A 1 90 ? 0.338 -42.421 -16.568 1.00 38.09 90 GLY A N 1
ATOM 665 C CA . GLY A 1 90 ? 1.544 -43.187 -16.850 1.00 38.09 90 GLY A CA 1
ATOM 666 C C . GLY A 1 90 ? 2.689 -42.223 -17.142 1.00 38.09 90 GLY A C 1
ATOM 667 O O . GLY A 1 90 ? 2.722 -41.639 -18.218 1.00 38.09 90 GLY A O 1
ATOM 668 N N . GLY A 1 91 ? 3.610 -42.047 -16.186 1.00 35.06 91 GLY A N 1
ATOM 669 C CA . GLY A 1 91 ? 4.917 -41.421 -16.441 1.00 35.06 91 GLY A CA 1
ATOM 670 C C . GLY A 1 91 ? 5.333 -40.270 -15.515 1.00 35.06 91 GLY A C 1
ATOM 671 O O . GLY A 1 91 ? 5.144 -39.107 -15.839 1.00 35.06 91 GLY A O 1
ATOM 672 N N . GLY A 1 92 ? 5.972 -40.622 -14.394 1.00 37.03 92 GLY A N 1
ATOM 673 C CA . GLY A 1 92 ? 7.215 -40.013 -13.891 1.00 37.03 92 GLY A CA 1
ATOM 674 C C . GLY A 1 92 ? 7.318 -38.501 -13.640 1.00 37.03 92 GLY A C 1
ATOM 675 O O . GLY A 1 92 ? 7.783 -37.761 -14.497 1.00 37.03 92 GLY A O 1
ATOM 676 N N . SER A 1 93 ? 7.122 -38.081 -12.387 1.00 39.06 93 SER A N 1
ATOM 677 C CA . SER A 1 93 ? 8.128 -37.312 -11.625 1.00 39.06 93 SER A CA 1
ATOM 678 C C . SER A 1 93 ? 7.654 -37.102 -10.191 1.00 39.06 93 SER A C 1
ATOM 680 O O . SER A 1 93 ? 6.562 -36.597 -9.942 1.00 39.06 93 SER A O 1
ATOM 682 N N . ALA A 1 94 ? 8.479 -37.545 -9.247 1.00 42.91 94 ALA A N 1
ATOM 683 C CA . ALA A 1 94 ? 8.191 -37.574 -7.823 1.00 42.91 94 ALA A CA 1
ATOM 684 C C . ALA A 1 94 ? 8.158 -36.156 -7.223 1.00 42.91 94 ALA A C 1
ATOM 686 O O . ALA A 1 94 ? 9.158 -35.661 -6.712 1.00 42.91 94 ALA A O 1
ATOM 687 N N . ALA A 1 95 ? 6.996 -35.506 -7.264 1.00 44.81 95 ALA A N 1
ATOM 688 C CA . ALA A 1 95 ? 6.681 -34.401 -6.369 1.00 44.81 95 ALA A CA 1
ATOM 689 C C . ALA A 1 95 ? 6.094 -34.987 -5.077 1.00 44.81 95 ALA A C 1
ATOM 691 O O . ALA A 1 95 ? 5.069 -35.671 -5.096 1.00 44.81 95 ALA A O 1
ATOM 692 N N . LYS A 1 96 ? 6.782 -34.754 -3.957 1.00 48.00 96 LYS A N 1
ATOM 693 C CA . LYS A 1 96 ? 6.366 -35.174 -2.616 1.00 48.00 96 LYS A CA 1
ATOM 694 C C . LYS A 1 96 ? 4.971 -34.589 -2.313 1.00 48.00 96 LYS A C 1
ATOM 696 O O . LYS A 1 96 ? 4.810 -33.374 -2.441 1.00 48.00 96 LYS A O 1
ATOM 701 N N . PRO A 1 97 ? 3.962 -35.401 -1.948 1.00 39.88 97 PRO A N 1
ATOM 702 C CA . PRO A 1 97 ? 2.652 -34.881 -1.566 1.00 39.88 97 PRO A CA 1
ATOM 703 C C . PRO A 1 97 ? 2.787 -33.966 -0.335 1.00 39.88 97 PRO A C 1
ATOM 705 O O . PRO A 1 97 ? 3.639 -34.235 0.520 1.00 39.88 97 PRO A O 1
ATOM 708 N N . PRO A 1 98 ? 1.984 -32.889 -0.222 1.00 48.75 98 PRO A N 1
ATOM 709 C CA . PRO A 1 98 ? 2.018 -32.031 0.955 1.00 48.75 98 PRO A CA 1
ATOM 710 C C . PRO A 1 98 ? 1.652 -32.856 2.200 1.00 48.75 98 PRO A C 1
ATOM 712 O O . PRO A 1 98 ? 0.719 -33.666 2.131 1.00 48.75 98 PRO A O 1
ATOM 715 N N . PRO A 1 99 ? 2.357 -32.680 3.332 1.00 49.34 99 PRO A N 1
ATOM 716 C CA . PRO A 1 99 ? 1.962 -33.308 4.583 1.00 49.34 99 PRO A CA 1
ATOM 717 C C . PRO A 1 99 ? 0.553 -32.828 4.945 1.00 49.34 99 PRO A C 1
ATOM 719 O O . PRO A 1 99 ? 0.308 -31.633 5.110 1.00 49.34 99 PRO A O 1
ATOM 722 N N . ARG A 1 100 ? -0.393 -33.765 5.026 1.00 54.38 100 ARG A N 1
ATOM 723 C CA . ARG A 1 100 ? -1.688 -33.517 5.655 1.00 54.38 100 ARG A CA 1
ATOM 724 C C . ARG A 1 100 ? -1.430 -33.416 7.153 1.00 54.38 100 ARG A C 1
ATOM 726 O O . ARG A 1 100 ? -1.097 -34.414 7.779 1.00 54.38 100 ARG A O 1
ATOM 733 N N . PHE A 1 101 ? -1.528 -32.211 7.700 1.00 53.03 101 PHE A N 1
ATOM 734 C CA . PHE A 1 101 ? -1.568 -32.018 9.143 1.00 53.03 101 PHE A CA 1
ATOM 735 C C . PHE A 1 101 ? -2.955 -32.453 9.628 1.00 53.03 101 PHE A C 1
ATOM 737 O O . PHE A 1 101 ? -3.956 -31.804 9.321 1.00 53.03 101 PHE A O 1
ATOM 744 N N . ASP A 1 102 ? -3.018 -33.590 10.318 1.00 46.28 102 ASP A N 1
ATOM 745 C CA . ASP A 1 102 ? -4.221 -34.081 10.987 1.00 46.28 102 ASP A CA 1
ATOM 746 C C . ASP A 1 102 ? -4.642 -33.089 12.084 1.00 46.28 102 ASP A C 1
ATOM 748 O O . ASP A 1 102 ? -4.094 -33.063 13.183 1.00 46.28 102 ASP A O 1
ATOM 752 N N . ALA A 1 103 ? -5.632 -32.250 11.781 1.00 50.16 103 ALA A N 1
ATOM 753 C CA . ALA A 1 103 ? -6.186 -31.232 12.679 1.00 50.16 103 ALA A CA 1
ATOM 754 C C . ALA A 1 103 ? -7.130 -31.811 13.765 1.00 50.16 103 ALA A C 1
ATOM 756 O O . ALA A 1 103 ? -8.105 -31.168 14.145 1.00 50.16 103 ALA A O 1
ATOM 757 N N . GLY A 1 104 ? -6.892 -33.044 14.230 1.00 41.84 104 GLY A N 1
ATOM 758 C CA . GLY A 1 104 ? -7.860 -33.843 14.998 1.00 41.84 104 GLY A CA 1
ATOM 759 C C . GLY A 1 104 ? -7.614 -34.000 16.506 1.00 41.84 104 GLY A C 1
ATOM 760 O O . GLY A 1 104 ? -8.252 -34.852 17.119 1.00 41.84 104 GLY A O 1
ATOM 761 N N . GLY A 1 105 ? -6.695 -33.246 17.117 1.00 43.66 105 GLY A N 1
ATOM 762 C CA . GLY A 1 105 ? -6.393 -33.350 18.553 1.00 43.66 105 GLY A CA 1
ATOM 763 C C . GLY A 1 105 ? -7.195 -32.366 19.426 1.00 43.66 105 GLY A C 1
ATOM 764 O O . GLY A 1 105 ? -7.363 -31.215 19.021 1.00 43.66 105 GLY A O 1
ATOM 765 N N . PRO A 1 106 ? -7.684 -32.767 20.620 1.00 45.22 106 PRO A N 1
ATOM 766 C CA . PRO A 1 106 ? -8.369 -31.864 21.547 1.00 45.22 106 PRO A CA 1
ATOM 767 C C . PRO A 1 106 ? -7.434 -30.739 22.040 1.00 45.22 106 PRO A C 1
ATOM 769 O O . PRO A 1 106 ? -6.237 -30.977 22.216 1.00 45.22 106 PRO A O 1
ATOM 772 N N . PRO A 1 107 ? -7.956 -29.521 22.289 1.00 51.44 107 PRO A N 1
ATOM 773 C CA . PRO A 1 107 ? -7.152 -28.370 22.686 1.00 51.44 107 PRO A CA 1
ATOM 774 C C . PRO A 1 107 ? -6.621 -28.557 24.112 1.00 51.44 107 PRO A C 1
ATOM 776 O O . PRO A 1 107 ? -7.332 -28.351 25.095 1.00 51.44 107 PRO A O 1
ATOM 779 N N . VAL A 1 108 ? -5.358 -28.962 24.228 1.00 48.25 108 VAL A N 1
ATOM 780 C CA . VAL A 1 108 ? -4.630 -28.973 25.499 1.00 48.25 108 VAL A CA 1
ATOM 781 C C . VAL A 1 108 ? -4.296 -27.523 25.859 1.00 48.25 108 VAL A C 1
ATOM 783 O O . VAL A 1 108 ? -3.717 -26.785 25.063 1.00 48.25 108 VAL A O 1
ATOM 786 N N . LEU A 1 109 ? -4.700 -27.101 27.059 1.00 52.41 109 LEU A N 1
ATOM 787 C CA . LEU A 1 109 ? -4.528 -25.755 27.623 1.00 52.41 109 LEU A CA 1
ATOM 788 C C . LEU A 1 109 ? -3.073 -25.481 28.053 1.00 52.41 109 LEU A C 1
ATOM 790 O O . LEU A 1 109 ? -2.787 -25.161 29.202 1.00 52.41 109 LEU A O 1
ATOM 794 N N . GLY A 1 110 ? -2.156 -25.606 27.103 1.00 55.25 110 GLY A N 1
ATOM 795 C CA . GLY A 1 110 ? -0.758 -25.219 27.199 1.00 55.25 110 GLY A CA 1
ATOM 796 C C . GLY A 1 110 ? -0.253 -25.084 25.773 1.00 55.25 110 GLY A C 1
ATOM 797 O O . GLY A 1 110 ? 0.039 -26.089 25.135 1.00 55.25 110 GLY A O 1
ATOM 798 N N . HIS A 1 111 ? -0.254 -23.860 25.238 1.00 62.19 111 HIS A N 1
ATOM 799 C CA . HIS A 1 111 ? 0.206 -23.569 23.877 1.00 62.19 111 HIS A CA 1
ATOM 800 C C . HIS A 1 111 ? 1.740 -23.650 23.837 1.00 62.19 111 HIS A C 1
ATOM 802 O O . HIS A 1 111 ? 2.437 -22.645 23.711 1.00 62.19 111 HIS A O 1
ATOM 808 N N . GLU A 1 112 ? 2.277 -24.857 24.004 1.00 74.19 112 GLU A N 1
ATOM 809 C CA . GLU A 1 112 ? 3.647 -25.141 23.605 1.00 74.19 112 GLU A CA 1
ATOM 810 C C . GLU A 1 112 ? 3.710 -24.949 22.091 1.00 74.19 112 GLU A C 1
ATOM 812 O O . GLU A 1 112 ? 2.963 -25.566 21.329 1.00 74.19 112 GLU A O 1
ATOM 817 N N . VAL A 1 113 ? 4.553 -24.016 21.658 1.00 79.69 113 VAL A N 1
ATOM 818 C CA . VAL A 1 113 ? 4.807 -23.782 20.241 1.00 79.69 113 VAL A CA 1
ATOM 819 C C . VAL A 1 113 ? 5.387 -25.074 19.668 1.00 79.69 113 VAL A C 1
ATOM 821 O O . VAL A 1 113 ? 6.435 -25.532 20.118 1.00 79.69 113 VAL A O 1
ATOM 824 N N . ASP A 1 114 ? 4.719 -25.674 18.681 1.00 89.06 114 ASP A N 1
ATOM 825 C CA . ASP A 1 114 ? 5.224 -26.869 18.001 1.00 89.06 114 ASP A CA 1
ATOM 826 C C . ASP A 1 114 ? 6.401 -26.495 17.082 1.00 89.06 114 ASP A C 1
ATOM 828 O O . ASP A 1 114 ? 6.271 -26.313 15.867 1.00 89.06 114 ASP A O 1
ATOM 832 N N . TYR A 1 115 ? 7.581 -26.339 17.687 1.00 92.44 115 TYR A N 1
ATOM 833 C CA . TYR A 1 115 ? 8.825 -26.014 16.989 1.00 92.44 115 TYR A CA 1
ATOM 834 C C . TYR A 1 115 ? 9.185 -27.065 15.930 1.00 92.44 115 TYR A C 1
ATOM 836 O O . TYR A 1 115 ? 9.771 -26.722 14.898 1.00 92.44 115 TYR A O 1
ATOM 844 N N . ALA A 1 116 ? 8.815 -28.331 16.150 1.00 92.56 116 ALA A N 1
ATOM 845 C CA . ALA A 1 116 ? 9.047 -29.402 15.187 1.00 92.56 116 ALA A CA 1
ATOM 846 C C . ALA A 1 116 ? 8.187 -29.199 13.929 1.00 92.56 116 ALA A C 1
ATOM 848 O O . ALA A 1 116 ? 8.709 -29.261 12.809 1.00 92.56 116 ALA A O 1
ATOM 849 N N . GLY A 1 117 ? 6.905 -28.863 14.107 1.00 93.25 117 GLY A N 1
ATOM 850 C CA . GLY A 1 117 ? 5.997 -28.504 13.018 1.00 93.25 117 GLY A CA 1
ATOM 851 C C . GLY A 1 117 ? 6.487 -27.300 12.205 1.00 93.25 117 GLY A C 1
ATOM 852 O O . GLY A 1 117 ? 6.490 -27.338 10.970 1.00 93.25 117 GLY A O 1
ATOM 853 N N . LEU A 1 118 ? 6.993 -26.257 12.874 1.00 95.69 118 LEU A N 1
ATOM 854 C CA . LEU A 1 118 ? 7.551 -25.074 12.205 1.00 95.69 118 LEU A CA 1
ATOM 855 C C . LEU A 1 118 ? 8.807 -25.401 11.386 1.00 95.69 118 LEU A C 1
ATOM 857 O O . LEU A 1 118 ? 8.930 -24.960 10.241 1.00 95.69 118 LEU A O 1
ATOM 861 N N . HIS A 1 119 ? 9.720 -26.213 11.922 1.00 95.50 119 HIS A N 1
ATOM 862 C CA . HIS A 1 119 ? 10.927 -26.623 11.201 1.00 95.50 119 HIS A CA 1
ATOM 863 C C . HIS A 1 119 ? 10.595 -27.469 9.960 1.00 95.50 119 HIS A C 1
ATOM 865 O O . HIS A 1 119 ? 11.183 -27.292 8.885 1.00 95.50 119 HIS A O 1
ATOM 871 N N . GLN A 1 120 ? 9.607 -28.362 10.072 1.00 96.00 120 GLN A N 1
ATOM 872 C CA . GLN A 1 120 ? 9.119 -29.138 8.936 1.00 96.00 120 GLN A CA 1
ATOM 873 C C . GLN A 1 120 ? 8.486 -28.236 7.874 1.00 96.00 120 GLN A C 1
ATOM 875 O O . GLN A 1 120 ? 8.728 -28.441 6.686 1.00 96.00 120 GLN A O 1
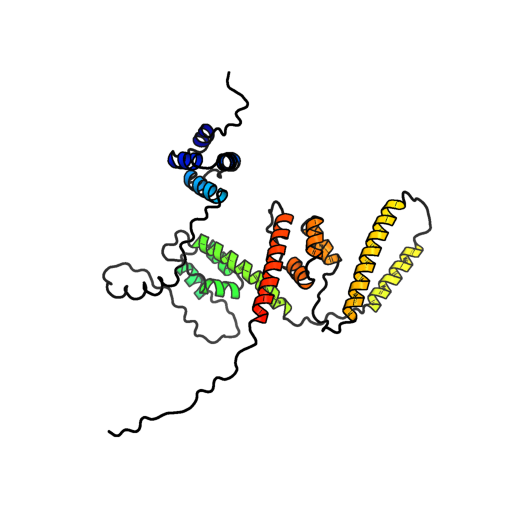ATOM 880 N N . PHE A 1 121 ? 7.725 -27.219 8.282 1.00 96.88 121 PHE A N 1
ATOM 881 C CA . PHE A 1 121 ? 7.136 -26.236 7.374 1.00 96.88 121 PHE A CA 1
ATOM 882 C C . PHE A 1 121 ? 8.207 -25.445 6.602 1.00 96.88 121 PHE A C 1
ATOM 884 O O . PHE A 1 121 ? 8.130 -25.360 5.374 1.00 96.88 121 PHE A O 1
ATOM 891 N N . VAL A 1 122 ? 9.239 -24.941 7.292 1.00 97.50 122 VAL A N 1
ATOM 892 C CA . VAL A 1 122 ? 10.391 -24.241 6.683 1.00 97.50 122 VAL A CA 1
ATOM 893 C C . VAL A 1 122 ? 11.087 -25.135 5.658 1.00 97.50 122 VAL A C 1
ATOM 895 O O . VAL A 1 122 ? 11.312 -24.721 4.520 1.00 97.50 122 VAL A O 1
ATOM 898 N N . THR A 1 123 ? 11.340 -26.393 6.025 1.00 96.50 123 THR A N 1
ATOM 899 C CA . THR A 1 123 ? 11.981 -27.379 5.144 1.00 96.50 123 THR A CA 1
ATOM 900 C C . THR A 1 123 ? 11.103 -27.722 3.938 1.00 96.50 123 THR A C 1
ATOM 902 O O . THR A 1 123 ? 11.596 -27.828 2.818 1.00 96.50 123 THR A O 1
ATOM 905 N N . ASN A 1 124 ? 9.794 -27.888 4.141 1.00 95.75 124 ASN A N 1
ATOM 906 C CA . ASN A 1 124 ? 8.859 -28.297 3.094 1.00 95.75 124 ASN A CA 1
ATOM 907 C C . ASN A 1 124 ? 8.711 -27.238 1.996 1.00 95.75 124 ASN A C 1
ATOM 909 O O . ASN A 1 124 ? 8.577 -27.583 0.825 1.00 95.75 124 ASN A O 1
ATOM 913 N N . TRP A 1 125 ? 8.751 -25.960 2.370 1.00 97.00 125 TRP A N 1
ATOM 914 C CA . TRP A 1 125 ? 8.621 -24.847 1.431 1.00 97.00 125 TRP A CA 1
ATOM 915 C C . TRP A 1 125 ? 9.958 -24.265 0.963 1.00 97.00 125 TRP A C 1
ATOM 917 O O . TRP A 1 125 ? 9.953 -23.362 0.126 1.00 97.00 125 TRP A O 1
ATOM 927 N N . GLY A 1 126 ? 11.088 -24.776 1.466 1.00 96.62 126 GLY A N 1
ATOM 928 C CA . GLY A 1 126 ? 12.416 -24.252 1.142 1.00 96.62 126 GLY A CA 1
ATOM 929 C C . GLY A 1 126 ? 12.572 -22.789 1.555 1.00 96.62 126 GLY A C 1
ATOM 930 O O . GLY A 1 126 ? 13.093 -21.979 0.783 1.00 96.62 126 GLY A O 1
ATOM 931 N N . LEU A 1 127 ? 12.050 -22.436 2.735 1.00 97.88 127 LEU A N 1
ATOM 932 C CA . LEU A 1 127 ? 12.175 -21.080 3.257 1.00 97.88 127 LEU A CA 1
ATOM 933 C C . LEU A 1 127 ? 13.622 -20.813 3.678 1.00 97.88 127 LEU A C 1
ATOM 935 O O . LEU A 1 127 ? 14.289 -21.689 4.227 1.00 97.88 127 LEU A O 1
ATOM 939 N N . ASP A 1 128 ? 14.104 -19.606 3.401 1.00 97.88 128 ASP A N 1
ATOM 940 C CA . ASP A 1 128 ? 15.432 -19.180 3.829 1.00 97.88 128 ASP A CA 1
ATOM 941 C C . ASP A 1 128 ? 15.477 -18.888 5.340 1.00 97.88 128 ASP A C 1
ATOM 943 O O . ASP A 1 128 ? 14.457 -18.816 6.033 1.00 97.88 128 ASP A O 1
ATOM 947 N N . GLU A 1 129 ? 16.689 -18.726 5.868 1.00 97.44 129 GLU A N 1
ATOM 948 C CA . GLU A 1 129 ? 16.918 -18.463 7.291 1.00 97.44 129 GLU A CA 1
ATOM 949 C C . GLU A 1 129 ? 16.247 -17.161 7.760 1.00 97.44 129 GLU A C 1
ATOM 951 O O . GLU A 1 129 ? 15.775 -17.067 8.896 1.00 97.44 129 GLU A O 1
ATOM 956 N N . THR A 1 130 ? 16.128 -16.170 6.870 1.00 97.62 130 THR A N 1
ATOM 957 C CA . THR A 1 130 ? 15.487 -14.886 7.187 1.00 97.62 130 THR A CA 1
ATOM 958 C C . THR A 1 130 ? 13.975 -15.060 7.344 1.00 97.62 130 THR A C 1
ATOM 960 O O . THR A 1 130 ? 13.383 -14.548 8.295 1.00 97.62 130 THR A O 1
ATOM 963 N N . ALA A 1 131 ? 13.342 -15.821 6.453 1.00 97.69 131 ALA A N 1
ATOM 964 C CA . ALA A 1 131 ? 11.935 -16.188 6.511 1.00 97.69 131 ALA A CA 1
ATOM 965 C C . ALA A 1 131 ? 11.624 -17.067 7.731 1.00 97.69 131 ALA A C 1
ATOM 967 O O . ALA A 1 131 ? 10.635 -16.816 8.422 1.00 97.69 131 ALA A O 1
ATOM 968 N N . ALA A 1 132 ? 12.480 -18.046 8.037 1.00 97.69 132 ALA A N 1
ATOM 969 C CA . ALA A 1 132 ? 12.346 -18.892 9.222 1.00 97.69 132 ALA A CA 1
ATOM 970 C C . ALA A 1 132 ? 12.435 -18.073 10.520 1.00 97.69 132 ALA A C 1
ATOM 972 O O . ALA A 1 132 ? 11.569 -18.188 11.388 1.00 97.69 132 ALA A O 1
ATOM 973 N N . THR A 1 133 ? 13.422 -17.177 10.619 1.00 97.25 133 THR A N 1
ATOM 974 C CA . THR A 1 133 ? 13.566 -16.264 11.764 1.00 97.25 133 THR A CA 1
ATOM 975 C C . THR A 1 133 ? 12.338 -15.366 11.913 1.00 97.25 133 THR A C 1
ATOM 977 O O . THR A 1 133 ? 11.811 -15.214 13.013 1.00 97.25 133 THR A O 1
ATOM 980 N N . ALA A 1 134 ? 11.832 -14.813 10.806 1.00 97.25 134 ALA A N 1
ATOM 981 C CA . ALA A 1 134 ? 10.638 -13.973 10.822 1.00 97.25 134 ALA A CA 1
ATOM 982 C C . ALA A 1 134 ? 9.382 -14.734 11.278 1.00 97.25 134 ALA A C 1
ATOM 984 O O . ALA A 1 134 ? 8.548 -14.150 11.964 1.00 97.25 134 ALA A O 1
ATOM 985 N N . LEU A 1 135 ? 9.245 -16.019 10.930 1.00 97.38 135 LEU A N 1
ATOM 986 C CA . LEU A 1 135 ? 8.148 -16.873 11.393 1.00 97.38 135 LEU A CA 1
ATOM 987 C C . LEU A 1 135 ? 8.212 -17.098 12.911 1.00 97.38 135 LEU A C 1
ATOM 989 O O . LEU A 1 135 ? 7.192 -16.970 13.581 1.00 97.38 135 LEU A O 1
ATOM 993 N N . LEU A 1 136 ? 9.402 -17.373 13.453 1.00 96.50 136 LEU A N 1
ATOM 994 C CA . LEU A 1 136 ? 9.608 -17.615 14.887 1.00 96.50 136 LEU A CA 1
ATOM 995 C C . LEU A 1 136 ? 9.380 -16.369 15.757 1.00 96.50 136 LEU A C 1
ATOM 997 O O . LEU A 1 136 ? 9.041 -16.500 16.928 1.00 96.50 136 LEU A O 1
ATOM 1001 N N . GLN A 1 137 ? 9.540 -15.169 15.195 1.00 96.12 137 GLN A N 1
ATOM 1002 C CA . GLN A 1 137 ? 9.278 -13.903 15.892 1.00 96.12 137 GLN A CA 1
ATOM 1003 C C . GLN A 1 137 ? 7.785 -13.549 16.004 1.00 96.12 137 GLN A C 1
ATOM 1005 O O . GLN A 1 137 ? 7.438 -12.596 16.700 1.00 96.12 137 GLN A O 1
ATOM 1010 N N . LEU A 1 138 ? 6.896 -14.266 15.310 1.00 95.25 138 LEU A N 1
ATOM 1011 C CA . LEU A 1 138 ? 5.456 -14.017 15.390 1.00 95.25 138 LEU A CA 1
ATOM 1012 C C . LEU A 1 138 ? 4.857 -14.569 16.682 1.00 95.25 138 LEU A C 1
ATOM 1014 O O . LEU A 1 138 ? 5.322 -15.573 17.213 1.00 95.25 138 LEU A O 1
ATOM 1018 N N . ASP A 1 139 ? 3.746 -13.970 17.108 1.00 93.50 139 ASP A N 1
ATOM 1019 C CA . ASP A 1 139 ? 2.887 -14.530 18.152 1.00 93.50 139 ASP A CA 1
ATOM 1020 C C . ASP A 1 139 ? 2.365 -15.937 17.762 1.00 93.50 139 ASP A C 1
ATOM 1022 O O . ASP A 1 139 ? 2.064 -16.153 16.576 1.00 93.50 139 ASP A O 1
ATOM 1026 N N . PRO A 1 140 ? 2.207 -16.887 18.710 1.00 92.12 140 PRO A N 1
ATOM 1027 C CA . PRO A 1 140 ? 1.788 -18.265 18.424 1.00 92.12 140 PRO A CA 1
ATOM 1028 C C . PRO A 1 140 ? 0.501 -18.392 17.592 1.00 92.12 140 PRO A C 1
ATOM 1030 O O . PRO A 1 140 ? 0.390 -19.281 16.737 1.00 92.12 140 PRO A O 1
ATOM 1033 N N . LEU A 1 141 ? -0.462 -17.478 17.768 1.00 89.69 141 LEU A N 1
ATOM 1034 C CA . LEU A 1 141 ? -1.694 -17.483 16.971 1.00 89.69 141 LEU A CA 1
ATOM 1035 C C . LEU A 1 141 ? -1.421 -17.120 15.509 1.00 89.69 141 LEU A C 1
ATOM 1037 O O . LEU A 1 141 ? -1.983 -17.716 14.585 1.00 89.69 141 LEU A O 1
ATOM 1041 N N . SER A 1 142 ? -0.521 -16.163 15.287 1.00 94.56 142 SER A N 1
ATOM 1042 C CA . SER A 1 142 ? -0.111 -15.755 13.944 1.00 94.56 142 SER A CA 1
ATOM 1043 C C . SER A 1 142 ? 0.724 -16.838 13.264 1.00 94.56 142 SER A C 1
ATOM 1045 O O . SER A 1 142 ? 0.507 -17.098 12.082 1.00 94.56 142 SER A O 1
ATOM 1047 N N . GLN A 1 143 ? 1.611 -17.521 13.996 1.00 96.19 143 GLN A N 1
ATOM 1048 C CA . GLN A 1 143 ? 2.357 -18.675 13.481 1.00 96.19 143 GLN A CA 1
ATOM 1049 C C . GLN A 1 143 ? 1.407 -19.769 12.984 1.00 96.19 143 GLN A C 1
ATOM 1051 O O . GLN A 1 143 ? 1.508 -20.198 11.835 1.00 96.19 143 GLN A O 1
ATOM 1056 N N . SER A 1 144 ? 0.426 -20.148 13.808 1.00 92.94 144 SER A N 1
ATOM 1057 C CA . SER A 1 144 ? -0.571 -21.174 13.474 1.00 92.94 144 SER A CA 1
ATOM 1058 C C . SER A 1 144 ? -1.366 -20.814 12.218 1.00 92.94 144 SER A C 1
ATOM 1060 O O . SER A 1 144 ? -1.553 -21.638 11.321 1.00 92.94 144 SER A O 1
ATOM 1062 N N . LYS A 1 145 ? -1.787 -19.548 12.111 1.00 93.94 145 LYS A N 1
ATOM 1063 C CA . LYS A 1 145 ? -2.471 -19.027 10.923 1.00 93.94 145 LYS A CA 1
ATOM 1064 C C . LYS A 1 145 ? -1.584 -19.103 9.682 1.00 93.94 145 LYS A C 1
ATOM 1066 O O . LYS A 1 145 ? -2.058 -19.492 8.620 1.00 93.94 145 LYS A O 1
ATOM 1071 N N . VAL A 1 146 ? -0.300 -18.771 9.812 1.00 97.06 146 VAL A N 1
ATOM 1072 C CA . VAL A 1 146 ? 0.646 -18.826 8.694 1.00 97.06 146 VAL A CA 1
ATOM 1073 C C . VAL A 1 146 ? 0.871 -20.255 8.217 1.00 97.06 146 VAL A C 1
ATOM 1075 O O . VAL A 1 146 ? 0.767 -20.503 7.019 1.00 97.06 146 VAL A O 1
ATOM 1078 N N . VAL A 1 147 ? 1.120 -21.191 9.133 1.00 96.62 147 VAL A N 1
ATOM 1079 C CA . VAL A 1 147 ? 1.335 -22.607 8.798 1.00 96.62 147 VAL A CA 1
ATOM 1080 C C . VAL A 1 147 ? 0.112 -23.208 8.104 1.00 96.62 147 VAL A C 1
ATOM 1082 O O . VAL A 1 147 ? 0.263 -23.962 7.145 1.00 96.62 147 VAL A O 1
ATOM 1085 N N . ARG A 1 148 ? -1.097 -22.848 8.552 1.00 95.12 148 ARG A N 1
ATOM 1086 C CA . ARG A 1 148 ? -2.357 -23.353 7.992 1.00 95.12 148 ARG A CA 1
ATOM 1087 C C . ARG A 1 148 ? -2.698 -22.749 6.630 1.00 95.12 148 ARG A C 1
ATOM 1089 O O . ARG A 1 148 ? -3.108 -23.471 5.727 1.00 95.12 148 ARG A O 1
ATOM 1096 N N . ASP A 1 149 ? -2.567 -21.431 6.495 1.00 96.31 149 ASP A N 1
ATOM 1097 C CA . ASP A 1 149 ? -3.149 -20.697 5.367 1.00 96.31 149 ASP A CA 1
ATOM 1098 C C . ASP A 1 149 ? -2.131 -20.468 4.228 1.00 96.31 149 ASP A C 1
ATOM 1100 O O . ASP A 1 149 ? -2.515 -20.160 3.095 1.00 96.31 149 ASP A O 1
ATOM 1104 N N . PHE A 1 150 ? -0.827 -20.624 4.487 1.00 97.69 150 PHE A N 1
ATOM 1105 C CA . PHE A 1 150 ? 0.203 -20.444 3.467 1.00 97.69 150 PHE A CA 1
ATOM 1106 C C . PHE A 1 150 ? 0.350 -21.684 2.573 1.00 97.69 150 PHE A C 1
ATOM 1108 O O . PHE A 1 150 ? 1.086 -22.623 2.874 1.00 97.69 150 PHE A O 1
ATOM 1115 N N . ALA A 1 151 ? -0.320 -21.645 1.421 1.00 96.81 151 ALA A N 1
ATOM 1116 C CA . ALA A 1 151 ? -0.253 -22.674 0.384 1.00 96.81 151 ALA A CA 1
ATOM 1117 C C . ALA A 1 151 ? 0.091 -22.050 -0.985 1.00 96.81 151 ALA A C 1
ATOM 1119 O O . ALA A 1 151 ? -0.804 -21.788 -1.798 1.00 96.81 151 ALA A O 1
ATOM 1120 N N . PRO A 1 152 ? 1.374 -21.745 -1.263 1.00 96.69 152 PRO A N 1
ATOM 1121 C CA . PRO A 1 152 ? 1.770 -21.182 -2.547 1.00 96.69 152 PRO A CA 1
ATOM 1122 C C . PRO A 1 152 ? 1.510 -22.178 -3.686 1.00 96.69 152 PRO A C 1
ATOM 1124 O O . PRO A 1 152 ? 1.623 -23.394 -3.529 1.00 96.69 152 PRO A O 1
ATOM 1127 N N . LYS A 1 153 ? 1.158 -21.655 -4.866 1.00 94.81 153 LYS A N 1
ATOM 1128 C CA . LYS A 1 153 ? 0.884 -22.486 -6.047 1.00 94.81 153 LYS A CA 1
ATOM 1129 C C . LYS A 1 153 ? 2.157 -23.219 -6.499 1.00 94.81 153 LYS A C 1
ATOM 1131 O O . LYS A 1 153 ? 3.241 -22.623 -6.441 1.00 94.81 153 LYS A O 1
ATOM 1136 N N . PRO A 1 154 ? 2.047 -24.461 -7.006 1.00 91.62 154 PRO A N 1
ATOM 1137 C CA . PRO A 1 154 ? 3.196 -25.165 -7.566 1.00 91.62 154 PRO A CA 1
ATOM 1138 C C . PRO A 1 154 ? 3.793 -24.359 -8.730 1.00 91.62 154 PRO A C 1
ATOM 1140 O O . PRO A 1 154 ? 3.062 -23.767 -9.524 1.00 91.62 154 PRO A O 1
ATOM 1143 N N . GLY A 1 155 ? 5.125 -24.297 -8.802 1.00 91.88 155 GLY A N 1
ATOM 1144 C CA . GLY A 1 155 ? 5.847 -23.498 -9.802 1.00 91.88 155 GLY A CA 1
ATOM 1145 C C . GLY A 1 155 ? 6.018 -22.012 -9.454 1.00 91.88 155 GLY A C 1
ATOM 1146 O O . GLY A 1 155 ? 6.450 -21.232 -10.30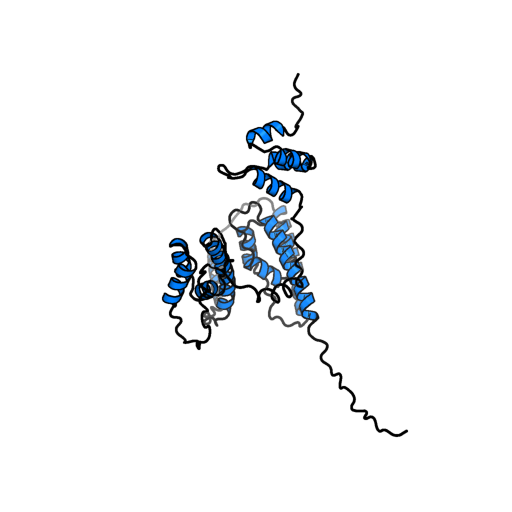1 1.00 91.88 155 GLY A O 1
ATOM 1147 N N . THR A 1 156 ? 5.701 -21.592 -8.223 1.00 96.31 156 THR A N 1
ATOM 1148 C CA . THR A 1 156 ? 6.006 -20.228 -7.761 1.00 96.31 156 THR A CA 1
ATOM 1149 C C . THR A 1 156 ? 7.521 -20.016 -7.733 1.00 96.31 156 THR A C 1
ATOM 1151 O O . THR A 1 156 ? 8.228 -20.710 -7.009 1.00 96.31 156 THR A O 1
ATOM 1154 N N . ARG A 1 157 ? 8.013 -19.040 -8.507 1.00 92.88 157 ARG A N 1
ATOM 1155 C CA . ARG A 1 157 ? 9.455 -18.803 -8.687 1.00 92.88 157 ARG A CA 1
ATOM 1156 C C . ARG A 1 157 ? 10.169 -18.363 -7.404 1.00 92.88 157 ARG A C 1
ATOM 1158 O O . ARG A 1 157 ? 11.262 -18.840 -7.139 1.00 92.88 157 ARG A O 1
ATOM 1165 N N . ASP A 1 158 ? 9.532 -17.498 -6.611 1.00 96.62 158 ASP A N 1
ATOM 1166 C CA . ASP A 1 158 ? 10.137 -16.873 -5.426 1.00 96.62 158 ASP A CA 1
ATOM 1167 C C . ASP A 1 158 ? 9.244 -17.068 -4.182 1.00 96.62 158 ASP A C 1
ATOM 1169 O O . ASP A 1 158 ? 8.533 -16.151 -3.753 1.00 96.62 158 ASP A O 1
ATOM 1173 N N . VAL A 1 159 ? 9.260 -18.270 -3.595 1.00 97.50 159 VAL A N 1
ATOM 1174 C CA . VAL A 1 159 ? 8.426 -18.616 -2.423 1.00 97.50 159 VAL A CA 1
ATOM 1175 C C . VAL A 1 159 ? 8.731 -17.713 -1.221 1.00 97.50 159 VAL A C 1
ATOM 1177 O O . VAL A 1 159 ? 7.796 -17.201 -0.612 1.00 97.50 159 VAL A O 1
ATOM 1180 N N . ASN A 1 160 ? 10.006 -17.408 -0.946 1.00 97.94 160 ASN A N 1
ATOM 1181 C CA . ASN A 1 160 ? 10.419 -16.521 0.155 1.00 97.94 160 ASN A CA 1
ATOM 1182 C C . ASN A 1 160 ? 9.814 -15.113 0.049 1.00 97.94 160 ASN A C 1
ATOM 1184 O O . ASN A 1 160 ? 9.286 -14.562 1.016 1.00 97.94 160 ASN A O 1
ATOM 1188 N N . ARG A 1 161 ? 9.802 -14.528 -1.156 1.00 96.62 161 ARG A N 1
ATOM 1189 C CA . ARG A 1 161 ? 9.210 -13.201 -1.379 1.00 96.62 161 ARG A CA 1
ATOM 1190 C C . ARG A 1 161 ? 7.700 -13.215 -1.148 1.00 96.62 161 ARG A C 1
ATOM 1192 O O . ARG A 1 161 ? 7.162 -12.270 -0.563 1.00 96.62 161 ARG A O 1
ATOM 1199 N N . LEU A 1 162 ? 7.026 -14.261 -1.626 1.00 97.50 162 LEU A N 1
ATOM 1200 C CA . LEU A 1 162 ? 5.591 -14.444 -1.428 1.00 97.50 162 LEU A CA 1
ATOM 1201 C C . LEU A 1 162 ? 5.268 -14.643 0.058 1.00 97.50 162 LEU A C 1
ATOM 1203 O O . LEU A 1 162 ? 4.347 -14.009 0.569 1.00 97.50 162 LEU A O 1
ATOM 1207 N N . PHE A 1 163 ? 6.079 -15.437 0.754 1.00 98.25 163 PHE A N 1
ATOM 1208 C CA . PHE A 1 163 ? 5.972 -15.691 2.185 1.00 98.25 163 PHE A CA 1
ATOM 1209 C C . PHE A 1 163 ? 6.107 -14.410 3.012 1.00 98.25 163 PHE A C 1
ATOM 1211 O O . PHE A 1 163 ? 5.203 -14.086 3.773 1.00 98.25 163 PHE A O 1
ATOM 1218 N N . HIS A 1 164 ? 7.144 -13.594 2.798 1.00 97.81 164 HIS A N 1
ATOM 1219 C CA . HIS A 1 164 ? 7.268 -12.302 3.488 1.00 97.81 164 HIS A CA 1
ATOM 1220 C C . HIS A 1 164 ? 6.113 -11.338 3.173 1.00 97.81 164 HIS A C 1
ATOM 1222 O O . HIS A 1 164 ? 5.709 -10.543 4.023 1.00 97.81 164 HIS A O 1
ATOM 1228 N N . GLY A 1 165 ? 5.574 -11.381 1.950 1.00 95.44 165 GLY A N 1
ATOM 1229 C CA . GLY A 1 165 ? 4.362 -10.642 1.595 1.00 95.44 165 GLY A CA 1
ATOM 1230 C C . GLY A 1 165 ? 3.155 -11.084 2.416 1.00 95.44 165 GLY A C 1
ATOM 1231 O O . GLY A 1 165 ? 2.435 -10.241 2.949 1.00 95.44 165 GLY A O 1
ATOM 1232 N N . PHE A 1 166 ? 2.983 -12.394 2.554 1.00 97.88 166 PHE A N 1
ATOM 1233 C CA . PHE A 1 166 ? 1.919 -12.998 3.339 1.00 97.88 166 PHE A CA 1
ATOM 1234 C C . PHE A 1 166 ? 2.066 -12.708 4.837 1.00 97.88 166 PHE A C 1
ATOM 1236 O O . PHE A 1 166 ? 1.102 -12.269 5.458 1.00 97.88 166 PHE A O 1
ATOM 1243 N N . LEU A 1 167 ? 3.279 -12.823 5.392 1.00 97.19 167 LEU A N 1
ATOM 1244 C CA . LEU A 1 167 ? 3.574 -12.472 6.783 1.00 97.19 167 LEU A CA 1
ATOM 1245 C C . LEU A 1 167 ? 3.129 -11.049 7.123 1.00 97.19 167 LEU A C 1
ATOM 1247 O O . LEU A 1 167 ? 2.428 -10.858 8.109 1.00 97.19 167 LEU A O 1
ATOM 1251 N N . ARG A 1 168 ? 3.450 -10.062 6.273 1.00 94.94 168 ARG A N 1
ATOM 1252 C CA . ARG A 1 168 ? 3.004 -8.668 6.464 1.00 94.94 168 ARG A CA 1
ATOM 1253 C C . ARG A 1 168 ? 1.483 -8.521 6.468 1.00 94.94 168 ARG A C 1
ATOM 1255 O O . ARG A 1 168 ? 0.954 -7.657 7.160 1.00 94.94 168 ARG A O 1
ATOM 1262 N N . SER A 1 169 ? 0.784 -9.333 5.678 1.00 94.94 169 SER A N 1
ATOM 1263 C CA . SER A 1 169 ? -0.679 -9.331 5.648 1.00 94.94 169 SER A CA 1
ATOM 1264 C C . SER A 1 169 ? -1.268 -9.937 6.920 1.00 94.94 169 SER A C 1
ATOM 1266 O O . SER A 1 169 ? -2.263 -9.426 7.425 1.00 94.94 169 SER A O 1
ATOM 1268 N N . VAL A 1 170 ? -0.670 -11.014 7.438 1.00 95.06 170 VAL A N 1
ATOM 1269 C CA . VAL A 1 170 ? -1.127 -11.665 8.670 1.00 95.06 170 VAL A CA 1
ATOM 1270 C C . VAL A 1 170 ? -0.852 -10.779 9.879 1.00 95.06 170 VAL A C 1
ATOM 1272 O O . VAL A 1 170 ? -1.767 -10.555 10.661 1.00 95.06 170 VAL A O 1
ATOM 1275 N N . THR A 1 171 ? 0.347 -10.203 9.998 1.00 91.94 171 THR A N 1
ATOM 1276 C CA . THR A 1 171 ? 0.683 -9.310 11.119 1.00 91.94 171 THR A CA 1
ATOM 1277 C C . THR A 1 171 ? -0.125 -8.018 11.097 1.00 91.94 171 THR A C 1
ATOM 1279 O O . THR A 1 171 ? -0.591 -7.583 12.146 1.00 91.94 171 THR A O 1
ATOM 1282 N N . GLY A 1 172 ? -0.365 -7.442 9.914 1.00 85.25 172 GLY A N 1
ATOM 1283 C CA . GLY A 1 172 ? -1.244 -6.281 9.766 1.00 85.25 172 GLY A CA 1
ATOM 1284 C C . GLY A 1 172 ? -2.686 -6.569 10.197 1.00 85.25 172 GLY A C 1
ATOM 1285 O O . GLY A 1 172 ? -3.295 -5.742 10.867 1.00 85.25 172 GLY A O 1
ATOM 1286 N N . ALA A 1 173 ? -3.214 -7.754 9.872 1.00 81.50 173 ALA A N 1
ATOM 1287 C CA . ALA A 1 173 ? -4.566 -8.154 10.261 1.00 81.50 173 ALA A CA 1
ATOM 1288 C C . ALA A 1 173 ? -4.676 -8.514 11.754 1.00 81.50 173 ALA A C 1
ATOM 1290 O O . ALA A 1 173 ? -5.637 -8.115 12.410 1.00 81.50 173 ALA A O 1
ATOM 1291 N N . THR A 1 174 ? -3.700 -9.240 12.312 1.00 77.12 174 THR A N 1
ATOM 1292 C CA . THR A 1 174 ? -3.708 -9.615 13.735 1.00 77.12 174 THR A CA 1
ATOM 1293 C C . THR A 1 174 ? -3.582 -8.384 14.628 1.00 77.12 174 THR A C 1
ATOM 1295 O O . THR A 1 174 ? -4.294 -8.307 15.621 1.00 77.12 174 THR A O 1
ATOM 1298 N N . ALA A 1 175 ? -2.770 -7.385 14.260 1.00 72.94 175 ALA A N 1
ATOM 1299 C CA . ALA A 1 175 ? -2.665 -6.137 15.021 1.00 72.94 175 ALA A CA 1
ATOM 1300 C C . ALA A 1 175 ? -4.014 -5.400 15.137 1.00 72.94 175 ALA A C 1
ATOM 1302 O O . ALA A 1 175 ? -4.321 -4.839 16.184 1.00 72.94 175 ALA A O 1
ATOM 1303 N N . GLN A 1 176 ? -4.859 -5.447 14.103 1.00 67.81 176 GLN A N 1
ATOM 1304 C CA . GLN A 1 176 ? -6.215 -4.889 14.178 1.00 67.81 176 GLN A CA 1
ATOM 1305 C C . GLN A 1 176 ? -7.140 -5.735 15.067 1.00 67.81 176 GLN A C 1
ATOM 1307 O O . GLN A 1 176 ? -7.959 -5.193 15.805 1.00 67.81 176 GLN A O 1
ATOM 1312 N N . GLN A 1 177 ? -6.991 -7.062 15.040 1.00 63.06 177 GLN A N 1
ATOM 1313 C CA . GLN A 1 177 ? -7.841 -7.985 15.796 1.00 63.06 177 GLN A CA 1
ATOM 1314 C C . GLN A 1 177 ? -7.481 -8.051 17.292 1.00 63.06 177 GLN A C 1
ATOM 1316 O O . GLN A 1 177 ? -8.367 -8.189 18.136 1.00 63.06 177 GLN A O 1
ATOM 1321 N N . GLN A 1 178 ? -6.200 -7.906 17.637 1.00 60.38 178 GLN A N 1
ATOM 1322 C CA . GLN A 1 178 ? -5.714 -7.915 19.018 1.00 60.38 178 GLN A CA 1
ATOM 1323 C C . GLN A 1 178 ? -6.169 -6.659 19.778 1.00 60.38 178 GLN A C 1
ATOM 1325 O O . GLN A 1 178 ? -6.534 -6.757 20.947 1.00 60.38 178 GLN A O 1
ATOM 1330 N N . THR A 1 179 ? -6.282 -5.513 19.093 1.00 58.22 179 THR A N 1
ATOM 1331 C CA . THR A 1 179 ? -6.906 -4.295 19.642 1.00 58.22 179 THR A CA 1
ATOM 1332 C C . THR A 1 179 ? -8.364 -4.531 20.045 1.00 58.22 179 THR A C 1
ATOM 1334 O O . THR A 1 179 ? -8.812 -4.002 21.056 1.00 58.22 179 THR A O 1
ATOM 1337 N N . PHE A 1 180 ? -9.095 -5.376 19.313 1.00 55.44 180 PHE A N 1
ATOM 1338 C CA . PHE A 1 180 ? -10.495 -5.681 19.617 1.00 55.44 180 PHE A CA 1
ATOM 1339 C C . PHE A 1 180 ? -10.653 -6.596 20.841 1.00 55.44 180 PHE A C 1
ATOM 1341 O O . PHE A 1 180 ? -11.555 -6.400 21.650 1.00 55.44 180 PHE A O 1
ATOM 1348 N N . LEU A 1 181 ? -9.764 -7.581 21.014 1.00 55.22 181 LEU A N 1
ATOM 1349 C CA . LEU A 1 181 ? -9.820 -8.501 22.158 1.00 55.22 181 LEU A CA 1
ATOM 1350 C C . LEU A 1 181 ? -9.308 -7.867 23.459 1.00 55.22 181 LEU A C 1
ATOM 1352 O O . LEU A 1 181 ? -9.783 -8.219 24.536 1.00 55.22 181 LEU A O 1
ATOM 1356 N N . ASN A 1 182 ? -8.399 -6.891 23.374 1.00 51.00 182 ASN A N 1
ATOM 1357 C CA . ASN A 1 182 ? -7.866 -6.208 24.554 1.00 51.00 182 ASN A CA 1
ATOM 1358 C C . ASN A 1 182 ? -8.868 -5.233 25.212 1.00 51.00 182 ASN A C 1
ATOM 1360 O O . ASN A 1 182 ? -8.624 -4.778 26.324 1.00 51.00 182 ASN A O 1
ATOM 1364 N N . PHE A 1 183 ? -10.005 -4.944 24.564 1.00 49.41 183 PHE A N 1
ATOM 1365 C CA . PHE A 1 183 ? -11.120 -4.176 25.139 1.00 49.41 183 PHE A CA 1
ATOM 1366 C C . PHE A 1 183 ? -12.176 -5.044 25.850 1.00 49.41 183 PHE A C 1
ATOM 1368 O O . PHE A 1 183 ? -13.065 -4.504 26.502 1.00 49.41 183 PHE A O 1
ATOM 1375 N N . ALA A 1 184 ? -12.089 -6.376 25.752 1.00 43.09 184 ALA A N 1
ATOM 1376 C CA . ALA A 1 184 ? -13.067 -7.302 26.335 1.00 43.09 184 ALA A CA 1
ATOM 1377 C C . ALA A 1 184 ? -12.635 -7.906 27.688 1.00 43.09 184 ALA A C 1
ATOM 1379 O O . ALA A 1 184 ? -13.376 -8.695 28.274 1.00 43.09 184 ALA A O 1
ATOM 1380 N N . ALA A 1 185 ? -11.458 -7.543 28.206 1.00 38.28 185 ALA A N 1
ATOM 1381 C CA . ALA A 1 185 ? -11.076 -7.874 29.574 1.00 38.28 185 ALA A CA 1
ATOM 1382 C C . ALA A 1 185 ? -11.703 -6.850 30.544 1.00 38.28 185 ALA A C 1
ATOM 1384 O O . ALA A 1 185 ? -11.534 -5.647 30.333 1.00 38.28 185 ALA A O 1
ATOM 1385 N N . PRO A 1 186 ? -12.411 -7.278 31.608 1.00 38.19 186 PRO A N 1
ATOM 1386 C CA . PRO A 1 186 ? -12.917 -6.363 32.624 1.00 38.19 186 PRO A CA 1
ATOM 1387 C C . PRO A 1 186 ? -11.725 -5.670 33.287 1.00 38.19 186 PRO A C 1
ATOM 1389 O O . PRO A 1 186 ? -10.911 -6.312 33.952 1.00 38.19 186 PRO A O 1
ATOM 1392 N N . MET A 1 187 ? -11.594 -4.362 33.064 1.00 37.19 187 MET A N 1
ATOM 1393 C CA . MET A 1 187 ? -10.571 -3.563 33.727 1.00 37.19 187 MET A CA 1
ATOM 1394 C C . MET A 1 187 ? -10.716 -3.700 35.251 1.00 37.19 187 MET A C 1
ATOM 1396 O O . MET A 1 187 ? -11.841 -3.624 35.755 1.00 37.19 187 MET A O 1
ATOM 1400 N N . PRO A 1 188 ? -9.616 -3.857 36.014 1.00 43.31 188 PRO A N 1
ATOM 1401 C CA . PRO A 1 188 ? -9.665 -3.602 37.444 1.00 43.31 188 PRO A CA 1
ATOM 1402 C C . PRO A 1 188 ? -10.102 -2.147 37.622 1.00 43.31 188 PRO A C 1
ATOM 1404 O O . PRO A 1 188 ? -9.506 -1.245 37.032 1.00 43.31 188 PRO A O 1
ATOM 1407 N N . ALA A 1 189 ? -11.193 -1.947 38.361 1.00 33.00 189 ALA A N 1
ATOM 1408 C CA . ALA A 1 189 ? -11.808 -0.646 38.571 1.00 33.00 189 ALA A CA 1
ATOM 1409 C C . ALA A 1 189 ? -10.732 0.405 38.908 1.00 33.00 189 ALA A C 1
ATOM 1411 O O . ALA A 1 189 ? -10.040 0.245 39.919 1.00 33.00 189 ALA A O 1
ATOM 1412 N N . PRO A 1 190 ? -10.554 1.462 38.092 1.00 42.56 190 PRO A N 1
ATOM 1413 C CA . PRO A 1 190 ? -9.744 2.584 38.518 1.00 42.56 190 PRO A CA 1
ATOM 1414 C C . PRO A 1 190 ? -10.447 3.184 39.730 1.00 42.56 190 PRO A C 1
ATOM 1416 O O . PRO A 1 190 ? -11.638 3.496 39.670 1.00 42.56 190 PRO A O 1
ATOM 1419 N N . SER A 1 191 ? -9.722 3.298 40.842 1.00 52.28 191 SER A N 1
ATOM 1420 C CA . SER A 1 191 ? -10.150 4.070 42.001 1.00 52.28 191 SER A CA 1
ATOM 1421 C C . SER A 1 191 ? -10.674 5.412 41.505 1.00 52.28 191 SER A C 1
ATOM 1423 O O . SER A 1 191 ? -9.910 6.230 40.995 1.00 52.28 191 SER A O 1
ATOM 1425 N N . VAL A 1 192 ? -11.990 5.592 41.589 1.00 45.31 192 VAL A N 1
ATOM 1426 C CA . VAL A 1 192 ? -12.674 6.828 41.230 1.00 45.31 192 VAL A CA 1
ATOM 1427 C C . VAL A 1 192 ? -12.179 7.917 42.171 1.00 45.31 192 VAL A C 1
ATOM 1429 O O . VAL A 1 192 ? -12.670 8.084 43.282 1.00 45.31 192 VAL A O 1
ATOM 1432 N N . MET A 1 193 ? -11.156 8.643 41.731 1.00 50.78 193 MET A N 1
ATOM 1433 C CA . MET A 1 193 ? -10.867 9.969 42.247 1.00 50.78 193 MET A CA 1
ATOM 1434 C C . MET A 1 193 ? -12.094 10.802 41.871 1.00 50.78 193 MET A C 1
ATOM 1436 O O . MET A 1 193 ? -12.381 11.011 40.692 1.00 50.78 193 MET A O 1
ATOM 1440 N N . THR A 1 194 ? -12.921 11.116 42.865 1.00 71.75 194 THR A N 1
ATOM 1441 C CA . THR A 1 194 ? -14.214 11.767 42.667 1.00 71.75 194 THR A CA 1
ATOM 1442 C C . THR A 1 194 ? -14.006 13.111 41.979 1.00 71.75 194 THR A C 1
ATOM 1444 O O . THR A 1 194 ? -13.101 13.868 42.326 1.00 71.75 194 THR A O 1
ATOM 1447 N N . VAL A 1 195 ? -14.869 13.427 41.009 1.00 64.94 195 VAL A N 1
ATOM 1448 C CA . VAL A 1 195 ? -14.876 14.707 40.273 1.00 64.94 195 VAL A CA 1
ATOM 1449 C C . VAL A 1 195 ? -14.878 15.903 41.239 1.00 64.94 195 VAL A C 1
ATOM 1451 O O . VAL A 1 195 ? -14.279 16.935 40.957 1.00 64.94 195 VAL A O 1
ATOM 1454 N N . GLU A 1 196 ? -15.459 15.730 42.428 1.00 67.19 196 GLU A N 1
ATOM 1455 C CA . GLU A 1 196 ? -15.440 16.699 43.528 1.00 67.19 196 GLU A CA 1
ATOM 1456 C C . GLU A 1 196 ? -14.021 17.014 44.041 1.00 67.19 196 GLU A C 1
ATOM 1458 O O . GLU A 1 196 ? -13.690 18.172 44.288 1.00 67.19 196 GLU A O 1
ATOM 1463 N N . GLN A 1 197 ? -13.142 16.011 44.125 1.00 70.75 197 GLN A N 1
ATOM 1464 C CA . GLN A 1 197 ? -11.760 16.167 44.589 1.00 70.75 197 GLN A CA 1
ATOM 1465 C C . GLN A 1 197 ? -10.878 16.864 43.540 1.00 70.75 197 GLN A C 1
ATOM 1467 O O . GLN A 1 197 ? -9.966 17.616 43.884 1.00 70.75 197 GLN A O 1
ATOM 1472 N N . GLN A 1 198 ? -11.190 16.666 42.257 1.00 73.56 198 GLN A N 1
ATOM 1473 C CA . GLN A 1 198 ? -10.523 17.343 41.144 1.00 73.56 198 GLN A CA 1
ATOM 1474 C C . GLN A 1 198 ? -10.998 18.801 41.002 1.00 73.56 198 GLN A C 1
ATOM 1476 O O . GLN A 1 198 ? -10.193 19.688 40.716 1.00 73.56 198 GLN A O 1
ATOM 1481 N N . LEU A 1 199 ? -12.278 19.073 41.288 1.00 75.44 199 LEU A N 1
ATOM 1482 C CA . LEU A 1 199 ? -12.830 20.430 41.332 1.00 75.44 199 LEU A CA 1
ATOM 1483 C C . LEU A 1 199 ? -12.274 21.237 42.521 1.00 75.44 199 LEU A C 1
ATOM 1485 O O . LEU A 1 199 ? -11.984 22.424 42.375 1.00 75.44 199 LEU A O 1
ATOM 1489 N N . ALA A 1 200 ? -12.059 20.585 43.670 1.00 74.75 200 ALA A N 1
ATOM 1490 C CA . ALA A 1 200 ? -11.450 21.207 44.846 1.00 74.75 200 ALA A CA 1
ATOM 1491 C C . ALA A 1 200 ? -9.988 21.624 44.599 1.00 74.75 200 ALA A C 1
ATOM 1493 O O . ALA A 1 200 ? -9.607 22.744 44.938 1.00 74.75 200 ALA A O 1
ATOM 1494 N N . GLN A 1 201 ? -9.188 20.779 43.932 1.00 74.50 201 GLN A N 1
ATOM 1495 C CA . GLN A 1 201 ? -7.807 21.133 43.572 1.00 74.50 201 GLN A CA 1
ATOM 1496 C C . GLN A 1 201 ? -7.732 22.280 42.555 1.00 74.50 201 GLN A C 1
ATOM 1498 O O . GLN A 1 201 ? -6.824 23.111 42.627 1.00 74.50 201 GLN A O 1
ATOM 1503 N N . LEU A 1 202 ? -8.690 22.366 41.626 1.00 78.25 202 LEU A N 1
ATOM 1504 C CA . LEU A 1 202 ? -8.729 23.457 40.652 1.00 78.25 202 LEU A CA 1
ATOM 1505 C C . LEU A 1 202 ? -9.087 24.803 41.309 1.00 78.25 202 LEU A C 1
ATOM 1507 O O . LEU A 1 202 ? -8.499 25.828 40.963 1.00 78.25 202 LEU A O 1
ATOM 1511 N N . ALA A 1 203 ? -10.007 24.803 42.279 1.00 77.06 203 ALA A N 1
ATOM 1512 C CA . ALA A 1 203 ? -10.392 26.005 43.020 1.00 77.06 203 ALA A CA 1
ATOM 1513 C C . ALA A 1 203 ? -9.240 26.548 43.886 1.00 77.06 203 ALA A C 1
ATOM 1515 O O . ALA A 1 203 ? -9.018 27.760 43.940 1.00 77.06 203 ALA A O 1
ATOM 1516 N N . GLU A 1 204 ? -8.459 25.662 44.510 1.00 76.56 204 GLU A N 1
ATOM 1517 C CA . GLU A 1 204 ? -7.298 26.049 45.319 1.00 76.56 204 GLU A CA 1
ATOM 1518 C C . GLU A 1 204 ? -6.164 26.629 44.454 1.00 76.56 204 GLU A C 1
ATOM 1520 O O . GLU A 1 204 ? -5.578 27.661 44.793 1.00 76.56 204 GLU A O 1
ATOM 1525 N N . ALA A 1 205 ? -5.921 26.048 43.274 1.00 73.50 205 ALA A N 1
ATOM 1526 C CA . ALA A 1 205 ? -4.948 26.575 42.317 1.00 73.50 205 ALA A CA 1
ATOM 1527 C C . ALA A 1 205 ? -5.343 27.961 41.767 1.00 73.50 205 ALA A C 1
ATOM 1529 O O . ALA A 1 205 ? -4.484 28.829 41.587 1.00 73.50 205 ALA A O 1
ATOM 1530 N N . GLN A 1 206 ? -6.639 28.205 41.539 1.00 73.88 206 GLN A N 1
ATOM 1531 C CA . GLN A 1 206 ? -7.141 29.507 41.083 1.00 73.88 206 GLN A CA 1
ATOM 1532 C C . GLN A 1 206 ? -7.050 30.589 42.170 1.00 73.88 206 GLN A C 1
ATOM 1534 O O . GLN A 1 206 ? -6.710 31.733 41.859 1.00 73.88 206 GLN A O 1
ATOM 1539 N N . ALA A 1 207 ? -7.274 30.238 43.440 1.00 68.38 207 ALA A N 1
ATOM 1540 C CA . ALA A 1 207 ? -7.114 31.166 44.560 1.00 68.38 207 ALA A CA 1
ATOM 1541 C C . ALA A 1 207 ? -5.652 31.622 44.731 1.00 68.38 207 ALA A C 1
ATOM 1543 O O . ALA A 1 207 ? -5.395 32.797 45.004 1.00 68.38 207 ALA A O 1
ATOM 1544 N N . LEU A 1 208 ? -4.689 30.723 44.496 1.00 69.00 208 LEU A N 1
ATOM 1545 C CA . LEU A 1 208 ? -3.263 31.051 44.565 1.00 69.00 208 LEU A CA 1
ATOM 1546 C C . LEU A 1 208 ? -2.807 31.938 43.392 1.00 69.00 208 LEU A C 1
ATOM 1548 O O . LEU A 1 208 ? -1.990 32.839 43.575 1.00 69.00 208 LEU A O 1
ATOM 1552 N N . ALA A 1 209 ? -3.369 31.725 42.197 1.00 62.91 209 ALA A N 1
ATOM 1553 C CA . ALA A 1 209 ? -3.077 32.537 41.015 1.00 62.91 209 ALA A CA 1
ATOM 1554 C C . ALA A 1 209 ? -3.661 33.960 41.113 1.00 62.91 209 ALA A C 1
ATOM 1556 O O . ALA A 1 209 ? -3.015 34.923 40.698 1.00 62.91 209 ALA A O 1
ATOM 1557 N N . ALA A 1 210 ? -4.845 34.117 41.715 1.00 56.31 210 ALA A N 1
ATOM 1558 C CA . ALA A 1 210 ? -5.474 35.424 41.916 1.00 56.31 210 ALA A CA 1
ATOM 1559 C C . ALA A 1 210 ? -4.725 36.299 42.940 1.00 56.31 210 ALA A C 1
ATOM 1561 O O . ALA A 1 210 ? -4.686 37.519 42.792 1.00 56.31 210 ALA A O 1
ATOM 1562 N N . ALA A 1 211 ? -4.072 35.691 43.937 1.00 56.97 211 ALA A N 1
ATOM 1563 C CA . ALA A 1 211 ? -3.257 36.414 44.916 1.00 56.97 211 ALA A CA 1
ATOM 1564 C C . ALA A 1 211 ? -1.939 36.968 44.332 1.00 56.97 211 ALA A C 1
ATOM 1566 O O . ALA A 1 211 ? -1.360 37.893 44.900 1.00 56.97 211 ALA A O 1
ATOM 1567 N N . ALA A 1 212 ? -1.469 36.436 43.197 1.00 54.97 212 ALA A N 1
ATOM 1568 C CA . ALA A 1 212 ? -0.207 36.839 42.573 1.00 54.97 212 ALA A CA 1
ATOM 1569 C C . ALA A 1 212 ? -0.346 37.981 41.546 1.00 54.97 212 ALA A C 1
ATOM 1571 O O . ALA A 1 212 ? 0.650 38.611 41.195 1.00 54.97 212 ALA A O 1
ATOM 1572 N N . ALA A 1 213 ? -1.556 38.280 41.064 1.00 51.78 213 ALA A N 1
ATOM 1573 C CA . ALA A 1 213 ? -1.776 39.224 39.968 1.00 51.78 213 ALA A CA 1
ATOM 1574 C C . ALA A 1 213 ? -2.293 40.590 40.458 1.00 51.78 213 ALA A C 1
ATOM 1576 O O . ALA A 1 213 ? -3.430 40.988 40.204 1.00 51.78 213 ALA A O 1
ATOM 1577 N N . GLY A 1 214 ? -1.427 41.341 41.139 1.00 42.72 214 GLY A N 1
ATOM 1578 C CA . GLY A 1 214 ? -1.576 42.791 41.259 1.00 42.72 214 GLY A CA 1
ATOM 1579 C C . GLY A 1 214 ? -1.313 43.480 39.909 1.00 42.72 214 GLY A C 1
ATOM 1580 O O . GLY A 1 214 ? -0.191 43.441 39.424 1.00 42.72 214 GLY A O 1
ATOM 1581 N N . ALA A 1 215 ? -2.378 44.052 39.331 1.00 43.38 215 ALA A N 1
ATOM 1582 C CA . ALA A 1 215 ? -2.543 45.088 38.282 1.00 43.38 215 ALA A CA 1
ATOM 1583 C C . ALA A 1 215 ? -1.317 45.895 37.743 1.00 43.38 215 ALA A C 1
ATOM 1585 O O . ALA A 1 215 ? -0.336 46.052 38.463 1.00 43.38 215 ALA A O 1
ATOM 1586 N N . PRO A 1 216 ? -1.433 46.670 36.624 1.00 55.25 216 PRO A N 1
ATOM 1587 C CA . PRO A 1 216 ? -2.306 46.575 35.433 1.00 55.25 216 PRO A CA 1
ATOM 1588 C C . PRO A 1 216 ? -1.606 46.919 34.076 1.00 55.25 216 PRO A C 1
ATOM 1590 O O . PRO A 1 216 ? -0.451 47.324 34.018 1.00 55.25 216 PRO A O 1
ATOM 1593 N N . SER A 1 217 ? -2.426 46.917 33.008 1.00 44.03 217 SER A N 1
ATOM 1594 C CA . SER A 1 217 ? -2.389 47.820 31.834 1.00 44.03 217 SER A CA 1
ATOM 1595 C C . SER A 1 217 ? -1.439 47.510 30.667 1.00 44.03 217 SER A C 1
ATOM 1597 O O . SER A 1 217 ? -0.326 48.022 30.624 1.00 44.03 217 SER A O 1
ATOM 1599 N N . PHE A 1 218 ? -1.979 46.880 29.615 1.00 36.34 218 PHE A N 1
ATOM 1600 C CA . PHE A 1 218 ? -1.868 47.387 28.235 1.00 36.34 218 PHE A CA 1
ATOM 1601 C C . PHE A 1 218 ? -2.881 46.663 27.329 1.00 36.34 218 PHE A C 1
ATOM 1603 O O . PHE A 1 218 ? -2.854 45.440 27.229 1.00 36.34 218 PHE A O 1
ATOM 1610 N N . VAL A 1 219 ? -3.784 47.407 26.684 1.00 52.69 219 VAL A N 1
ATOM 1611 C CA . VAL A 1 219 ? -4.802 46.873 25.762 1.00 52.69 219 VAL A CA 1
ATOM 1612 C C . VAL A 1 219 ? -4.504 47.395 24.358 1.00 52.69 219 VAL A C 1
ATOM 1614 O O . VAL A 1 219 ? -4.492 48.614 24.176 1.00 52.69 219 VAL A O 1
ATOM 1617 N N . PRO A 1 220 ? -4.335 46.519 23.355 1.00 44.81 220 PRO A N 1
ATOM 1618 C CA . PRO A 1 220 ? -4.608 46.903 21.979 1.00 44.81 220 PRO A CA 1
ATOM 1619 C C . PRO A 1 220 ? -5.694 46.017 21.341 1.00 44.81 220 PRO A C 1
ATOM 1621 O O . PRO A 1 220 ? -5.619 44.794 21.389 1.00 44.81 220 PRO A O 1
ATOM 1624 N N . GLY A 1 221 ? -6.672 46.672 20.703 1.00 52.81 221 GLY A N 1
ATOM 1625 C CA . GLY A 1 221 ? -7.484 46.139 19.594 1.00 52.81 221 GLY A CA 1
ATOM 1626 C C . GLY A 1 221 ? -8.602 45.151 19.948 1.00 52.81 221 GLY A C 1
ATOM 1627 O O . GLY A 1 221 ? -8.441 43.950 19.765 1.00 52.81 221 GLY A O 1
ATOM 1628 N N . GLY A 1 222 ? -9.753 45.658 20.404 1.00 57.03 222 GLY A N 1
ATOM 1629 C CA . GLY A 1 222 ? -10.871 44.868 20.946 1.00 57.03 222 GLY A CA 1
ATOM 1630 C C . GLY A 1 222 ? -11.919 44.332 19.959 1.00 57.03 222 GLY A C 1
ATOM 1631 O O . GLY A 1 222 ? -12.844 43.652 20.407 1.00 57.03 222 GLY A O 1
ATOM 1632 N N . ASP A 1 223 ? -11.810 44.595 18.655 1.00 56.94 223 ASP A N 1
ATOM 1633 C CA . ASP A 1 223 ? -12.899 44.268 17.720 1.00 56.94 223 ASP A CA 1
ATOM 1634 C C . ASP A 1 223 ? -12.798 42.862 17.097 1.00 56.94 223 ASP A C 1
ATOM 1636 O O . ASP A 1 223 ? -13.803 42.152 17.046 1.00 56.94 223 ASP A O 1
ATOM 1640 N N . GLU A 1 224 ? -11.611 42.376 16.714 1.00 52.31 224 GLU A N 1
ATOM 1641 C CA . GLU A 1 224 ? -11.501 41.040 16.089 1.00 52.31 224 GLU A CA 1
ATOM 1642 C C . GLU A 1 224 ? -11.631 39.884 17.092 1.00 52.31 224 GLU A C 1
ATOM 1644 O O . GLU A 1 224 ? -12.290 38.883 16.807 1.00 52.31 224 GLU A O 1
ATOM 1649 N N . LEU A 1 225 ? -11.078 40.029 18.302 1.00 56.72 225 LEU A N 1
ATOM 1650 C CA . LEU A 1 225 ? -11.237 39.016 19.352 1.00 56.72 225 LEU A CA 1
ATOM 1651 C C . LEU A 1 225 ? -12.681 38.952 19.868 1.00 56.72 225 LEU A C 1
ATOM 1653 O O . LEU A 1 225 ? -13.167 37.857 20.144 1.00 56.72 225 LEU A O 1
ATOM 1657 N N . SER A 1 226 ? -13.395 40.083 19.931 1.00 65.81 226 SER A N 1
ATOM 1658 C CA . SER A 1 226 ? -14.824 40.088 20.279 1.00 65.81 226 SER A CA 1
ATOM 1659 C C . SER A 1 226 ? -15.669 39.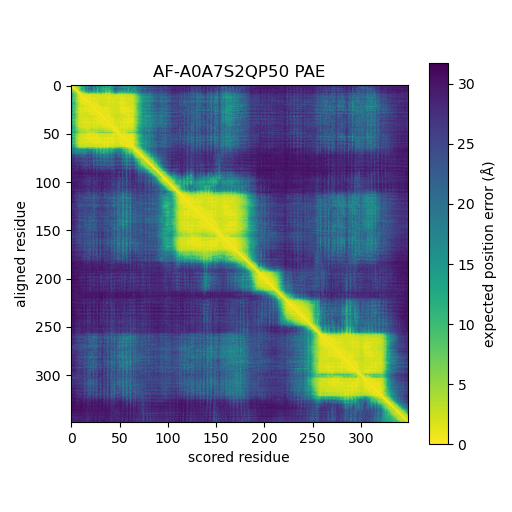389 19.221 1.00 65.81 226 SER A C 1
ATOM 1661 O O . SER A 1 226 ? -16.592 38.653 19.568 1.00 65.81 226 SER A O 1
ATOM 1663 N N . GLN A 1 227 ? -15.354 39.569 17.935 1.00 66.12 227 GLN A N 1
ATOM 1664 C CA . GLN A 1 227 ? -16.120 38.956 16.853 1.00 66.12 227 GLN A CA 1
ATOM 1665 C C . GLN A 1 227 ? -15.856 37.446 16.739 1.00 66.12 227 GLN A C 1
ATOM 1667 O O . GLN A 1 227 ? -16.801 36.672 16.573 1.00 66.12 227 GLN A O 1
ATOM 1672 N N . ALA A 1 228 ? -14.608 37.006 16.931 1.00 56.78 228 ALA A N 1
ATOM 1673 C CA . ALA A 1 228 ? -14.267 35.585 17.002 1.00 56.78 228 ALA A CA 1
ATOM 1674 C C . ALA A 1 228 ? -14.892 34.896 18.232 1.00 56.78 228 ALA A C 1
ATOM 1676 O O . ALA A 1 228 ? -15.426 33.790 18.122 1.00 56.78 228 ALA A O 1
ATOM 1677 N N . LEU A 1 229 ? -14.900 35.562 19.394 1.00 66.31 229 LEU A N 1
ATOM 1678 C CA . LEU A 1 229 ? -15.516 35.035 20.614 1.00 66.31 229 LEU A CA 1
ATOM 1679 C C . LEU A 1 229 ? -17.050 34.990 20.506 1.00 66.31 229 LEU A C 1
ATOM 1681 O O . LEU A 1 229 ? -17.667 34.026 20.956 1.00 66.31 229 LEU A O 1
ATOM 1685 N N . ALA A 1 230 ? -17.670 35.979 19.854 1.00 67.12 230 ALA A N 1
ATOM 1686 C CA . ALA A 1 230 ? -19.106 35.987 19.580 1.00 67.12 230 ALA A CA 1
ATOM 1687 C C . ALA A 1 230 ? -19.518 34.872 18.602 1.00 67.12 230 ALA A C 1
ATOM 1689 O O . ALA A 1 230 ? -20.541 34.220 18.816 1.00 67.12 230 ALA A O 1
ATOM 1690 N N . ALA A 1 231 ? -18.709 34.594 17.573 1.00 61.88 231 ALA A N 1
ATOM 1691 C CA . ALA A 1 231 ? -18.949 33.484 16.651 1.00 61.88 231 ALA A CA 1
ATOM 1692 C C . ALA A 1 231 ? -18.811 32.115 17.346 1.00 61.88 231 ALA A C 1
ATOM 1694 O O . ALA A 1 231 ? -19.662 31.240 17.170 1.00 61.88 231 ALA A O 1
ATOM 1695 N N . ALA A 1 232 ? -17.797 31.945 18.203 1.00 56.72 232 ALA A N 1
ATOM 1696 C CA . ALA A 1 232 ? -17.623 30.732 19.004 1.00 56.72 232 ALA A CA 1
ATOM 1697 C C . ALA A 1 232 ? -18.759 30.539 20.029 1.00 56.72 232 ALA A C 1
ATOM 1699 O O . ALA A 1 232 ? -19.254 29.423 20.215 1.00 56.72 232 ALA A O 1
ATOM 1700 N N . ALA A 1 233 ? -19.237 31.623 20.649 1.00 64.88 233 ALA A N 1
ATOM 1701 C CA . ALA A 1 233 ? -20.381 31.593 21.558 1.00 64.88 233 ALA A CA 1
ATOM 1702 C C . ALA A 1 233 ? -21.686 31.231 20.828 1.00 64.88 233 ALA A C 1
ATOM 1704 O O . ALA A 1 233 ? -22.462 30.421 21.336 1.00 64.88 233 ALA A O 1
ATOM 1705 N N . ALA A 1 234 ? -21.901 31.746 19.612 1.00 63.16 234 ALA A N 1
ATOM 1706 C CA . ALA A 1 234 ? -23.060 31.400 18.789 1.00 63.16 234 ALA A CA 1
ATOM 1707 C C . ALA A 1 234 ? -23.053 29.921 18.355 1.00 63.16 234 ALA A C 1
ATOM 1709 O O . ALA A 1 234 ? -24.083 29.251 18.432 1.00 63.16 234 ALA A O 1
ATOM 1710 N N . ALA A 1 235 ? -21.891 29.374 17.978 1.00 55.78 235 ALA A N 1
ATOM 1711 C CA . ALA A 1 235 ? -21.746 27.949 17.662 1.00 55.78 235 ALA A CA 1
ATOM 1712 C C . ALA A 1 235 ? -21.983 27.048 18.892 1.00 55.78 235 ALA A C 1
ATOM 1714 O O . ALA A 1 235 ? -22.588 25.975 18.787 1.00 55.78 235 ALA A O 1
ATOM 1715 N N . THR A 1 236 ? -21.574 27.514 20.075 1.00 64.88 236 THR A N 1
ATOM 1716 C CA . THR A 1 236 ? -21.812 26.826 21.354 1.00 64.88 236 THR A CA 1
ATOM 1717 C C . THR A 1 236 ? -23.298 26.851 21.733 1.00 64.88 236 THR A C 1
ATOM 1719 O O . THR A 1 236 ? -23.842 25.830 22.152 1.00 64.88 236 THR A O 1
ATOM 1722 N N . ALA A 1 237 ? -23.990 27.975 21.518 1.00 63.59 237 ALA A N 1
ATOM 1723 C CA . ALA A 1 237 ? -25.428 28.107 21.765 1.00 63.59 237 ALA A CA 1
ATOM 1724 C C . ALA A 1 237 ? -26.264 27.219 20.825 1.00 63.59 237 ALA A C 1
ATOM 1726 O O . ALA A 1 237 ? -27.144 26.497 21.288 1.00 63.59 237 ALA A O 1
ATOM 1727 N N . ALA A 1 238 ? -25.922 27.176 19.532 1.00 58.41 238 ALA A N 1
ATOM 1728 C CA . ALA A 1 238 ? -26.590 26.308 18.560 1.00 58.41 238 ALA A CA 1
ATOM 1729 C C . ALA A 1 238 ? -26.394 24.811 18.867 1.00 58.41 238 ALA A C 1
ATOM 1731 O O . ALA A 1 238 ? -27.293 24.000 18.643 1.00 58.41 238 ALA A O 1
ATOM 1732 N N . SER A 1 239 ? -25.233 24.439 19.414 1.00 54.22 239 SER A N 1
ATOM 1733 C CA . SER A 1 239 ? -24.955 23.066 19.858 1.00 54.22 239 SER A CA 1
ATOM 1734 C C . SER A 1 239 ? -25.753 22.698 21.114 1.00 54.22 239 SER A C 1
ATOM 1736 O O . SER A 1 239 ? -26.191 21.558 21.253 1.00 54.22 239 SER A O 1
ATOM 1738 N N . ARG A 1 240 ? -25.996 23.672 22.002 1.00 69.31 240 ARG A N 1
ATOM 1739 C CA . ARG A 1 240 ? -26.772 23.497 23.235 1.00 69.31 240 ARG A CA 1
ATOM 1740 C C . ARG A 1 240 ? -28.265 23.310 22.969 1.00 69.31 240 ARG A C 1
ATOM 1742 O O . ARG A 1 240 ? -28.848 22.388 23.527 1.00 69.31 240 ARG A O 1
ATOM 1749 N N . GLU A 1 241 ? -28.864 24.102 22.080 1.00 68.62 241 GLU A N 1
ATOM 1750 C CA . GLU A 1 241 ? -30.278 23.913 21.711 1.00 68.62 241 GLU A CA 1
ATOM 1751 C C . GLU A 1 241 ? -30.513 22.579 20.986 1.00 68.62 241 GLU A C 1
ATOM 1753 O O . GLU A 1 241 ? -31.533 21.922 21.189 1.00 68.62 241 GLU A O 1
ATOM 1758 N N . ARG A 1 242 ? -29.534 22.112 20.198 1.00 61.72 242 ARG A N 1
ATOM 1759 C CA . ARG A 1 242 ? -29.578 20.773 19.590 1.00 61.72 242 ARG A CA 1
ATOM 1760 C C . ARG A 1 242 ? -29.504 19.647 20.620 1.00 61.72 242 ARG A C 1
ATOM 1762 O O . ARG A 1 242 ? -30.137 18.613 20.424 1.00 61.72 242 ARG A O 1
ATOM 1769 N N . LEU A 1 243 ? -28.746 19.847 21.698 1.00 62.00 243 LEU A N 1
ATOM 1770 C CA . LEU A 1 243 ? -28.632 18.900 22.805 1.00 62.00 243 LEU A CA 1
ATOM 1771 C C . LEU A 1 243 ? -29.917 18.864 23.652 1.00 62.00 243 LEU A C 1
ATOM 1773 O O . LEU A 1 243 ? -30.365 17.787 24.037 1.00 62.00 243 LEU A O 1
ATOM 1777 N N . GLU A 1 244 ? -30.547 20.018 23.889 1.00 70.44 244 GLU A N 1
ATOM 1778 C CA . GLU A 1 244 ? -31.822 20.110 24.617 1.00 70.44 244 GLU A CA 1
ATOM 1779 C C . GLU A 1 244 ? -32.998 19.531 23.812 1.00 70.44 244 GLU A C 1
ATOM 1781 O O . GLU A 1 244 ? -33.871 18.884 24.389 1.00 70.44 244 GLU A O 1
ATOM 1786 N N . GLY A 1 245 ? -32.977 19.643 22.479 1.00 60.31 245 GLY A N 1
ATOM 1787 C CA . GLY A 1 245 ? -33.938 18.958 21.608 1.00 60.31 245 GLY A CA 1
ATOM 1788 C C . GLY A 1 245 ? -33.821 17.426 21.628 1.00 60.31 245 GLY A C 1
ATOM 1789 O O . GLY A 1 245 ? -34.825 16.738 21.462 1.00 60.31 245 GLY A O 1
ATOM 1790 N N . LEU A 1 246 ? -32.621 16.888 21.876 1.00 46.97 246 LEU A N 1
ATOM 1791 C CA . LEU A 1 246 ? -32.358 15.444 21.906 1.00 46.97 246 LEU A CA 1
ATOM 1792 C C . LEU A 1 246 ? -32.763 14.788 23.239 1.00 46.97 246 LEU A C 1
ATOM 1794 O O . LEU A 1 246 ? -33.100 13.610 23.272 1.00 46.97 246 LEU A O 1
ATOM 1798 N N . LEU A 1 247 ? -32.774 15.554 24.336 1.00 52.91 247 LEU A N 1
ATOM 1799 C CA . LEU A 1 247 ? -33.208 15.094 25.663 1.00 52.91 247 LEU A CA 1
ATOM 1800 C C . LEU A 1 247 ? -34.734 14.902 25.774 1.00 52.91 247 LEU A C 1
ATOM 1802 O O . LEU A 1 247 ? -35.199 14.248 26.705 1.00 52.91 247 LEU A O 1
ATOM 1806 N N . ALA A 1 248 ? -35.519 15.455 24.841 1.00 59.03 248 ALA A N 1
ATOM 1807 C CA . ALA A 1 248 ? -36.983 15.370 24.847 1.00 59.03 248 ALA A CA 1
ATOM 1808 C C . ALA A 1 248 ? -37.539 14.102 24.167 1.00 59.03 248 ALA A C 1
ATOM 1810 O O . ALA A 1 248 ? -38.680 13.711 24.415 1.00 59.03 248 ALA A O 1
ATOM 1811 N N . THR A 1 249 ? -36.746 13.441 23.325 1.00 51.84 249 THR A N 1
ATOM 1812 C CA . THR A 1 249 ? -37.085 12.164 22.690 1.00 51.84 249 THR A CA 1
ATOM 1813 C C . THR A 1 249 ? -36.374 11.063 23.461 1.00 51.84 249 THR A C 1
ATOM 1815 O O . THR A 1 249 ? -35.170 10.906 23.305 1.00 51.84 249 THR A O 1
ATOM 1818 N N . GLY A 1 250 ? -37.084 10.349 24.338 1.00 46.62 250 GLY A N 1
ATOM 1819 C CA . GLY A 1 250 ? -36.539 9.272 25.177 1.00 46.62 250 GLY A CA 1
ATOM 1820 C C . GLY A 1 250 ? -36.071 8.043 24.389 1.00 46.62 250 GLY A C 1
ATOM 1821 O O . GLY A 1 250 ? -36.615 6.958 24.572 1.00 46.62 250 GLY A O 1
ATOM 1822 N N . GLU A 1 251 ? -35.087 8.218 23.510 1.00 41.72 251 GLU A N 1
ATOM 1823 C CA . GLU A 1 251 ? -34.313 7.147 22.898 1.00 41.72 251 GLU A CA 1
ATOM 1824 C C . GLU A 1 251 ? -33.143 6.775 23.819 1.00 41.72 251 GLU A C 1
ATOM 1826 O O . GLU A 1 251 ? -32.488 7.628 24.421 1.00 41.72 251 GLU A O 1
ATOM 1831 N N . ASP A 1 252 ? -32.927 5.471 23.965 1.00 48.19 252 ASP A N 1
ATOM 1832 C CA . ASP A 1 252 ? -31.985 4.846 24.891 1.00 48.19 252 ASP A CA 1
ATOM 1833 C C . ASP A 1 252 ? -30.540 5.403 24.733 1.00 48.19 252 ASP A C 1
ATOM 1835 O O . ASP A 1 252 ? -29.932 5.263 23.668 1.00 48.19 252 ASP A O 1
ATOM 1839 N N . PRO A 1 253 ? -29.941 6.025 25.770 1.00 51.22 253 PRO A N 1
ATOM 1840 C CA . PRO A 1 253 ? -28.738 6.866 25.661 1.00 51.22 253 PRO A CA 1
ATOM 1841 C C . PRO A 1 253 ? -27.396 6.108 25.631 1.00 51.22 253 PRO A C 1
ATOM 1843 O O . PRO A 1 253 ? -26.341 6.694 25.880 1.00 51.22 253 PRO A O 1
ATOM 1846 N N . LEU A 1 254 ? -27.379 4.805 25.354 1.00 44.22 254 LEU A N 1
ATOM 1847 C CA . LEU A 1 254 ? -26.226 3.962 25.690 1.00 44.22 254 LEU A CA 1
ATOM 1848 C C . LEU A 1 254 ? -25.109 3.826 24.647 1.00 44.22 254 LEU A C 1
ATOM 1850 O O . LEU A 1 254 ? -24.264 2.953 24.842 1.00 44.22 254 LEU A O 1
ATOM 1854 N N . GLN A 1 255 ? -25.012 4.652 23.592 1.00 53.38 255 GLN A N 1
ATOM 1855 C CA . GLN A 1 255 ? -23.815 4.570 22.725 1.00 53.38 255 GLN A CA 1
ATOM 1856 C C . GLN A 1 255 ? -23.508 5.729 21.761 1.00 53.38 255 GLN A C 1
ATOM 1858 O O . GLN A 1 255 ? -22.721 5.553 20.831 1.00 53.38 255 GLN A O 1
ATOM 1863 N N . ALA A 1 256 ? -24.035 6.936 21.973 1.00 54.47 256 ALA A N 1
ATOM 1864 C CA . ALA A 1 256 ? -23.541 8.107 21.245 1.00 54.47 256 ALA A CA 1
ATOM 1865 C C . ALA A 1 256 ? -22.239 8.606 21.897 1.00 54.47 256 ALA A C 1
ATOM 1867 O O . ALA A 1 256 ? -22.225 9.606 22.611 1.00 54.47 256 ALA A O 1
ATOM 1868 N N . SER A 1 257 ? -21.136 7.881 21.699 1.00 69.25 257 SER A N 1
ATOM 1869 C CA . SER A 1 257 ? -19.804 8.329 22.109 1.00 69.25 257 SER A CA 1
ATOM 1870 C C . SER A 1 257 ? -19.413 9.553 21.280 1.00 69.25 257 SER A C 1
ATOM 1872 O O . SER A 1 257 ? -18.856 9.432 20.188 1.00 69.25 257 SER A O 1
ATOM 1874 N N . VAL A 1 258 ? -19.765 10.737 21.774 1.00 81.75 258 VAL A N 1
ATOM 1875 C CA . VAL A 1 258 ? -19.280 12.011 21.248 1.00 81.75 258 VAL A CA 1
ATOM 1876 C C . VAL A 1 258 ? -17.767 12.043 21.459 1.00 81.75 258 VAL A C 1
ATOM 1878 O O . VAL A 1 258 ? -17.287 11.766 22.558 1.00 81.75 258 VAL A O 1
ATOM 1881 N N . ILE A 1 259 ? -17.007 12.345 20.407 1.00 89.81 259 ILE A N 1
ATOM 1882 C CA . ILE A 1 259 ? -15.562 12.539 20.539 1.00 89.81 259 ILE A CA 1
ATOM 1883 C C . ILE A 1 259 ? -15.302 13.784 21.373 1.00 89.81 259 ILE A C 1
ATOM 1885 O O . ILE A 1 259 ? -15.826 14.860 21.089 1.00 89.81 259 ILE A O 1
ATOM 1889 N N . ASP A 1 260 ? -14.450 13.628 22.380 1.00 93.44 260 ASP A N 1
ATOM 1890 C CA . ASP A 1 260 ? -13.969 14.742 23.178 1.00 93.44 260 ASP A CA 1
ATOM 1891 C C . ASP A 1 260 ? -13.233 15.774 22.288 1.00 93.44 260 ASP A C 1
ATOM 1893 O O . ASP A 1 260 ? -12.362 15.390 21.492 1.00 93.44 260 ASP A O 1
ATOM 1897 N N . PRO A 1 261 ? -13.538 17.082 22.400 1.00 92.56 261 PRO A N 1
ATOM 1898 C CA . PRO A 1 261 ? -12.922 18.120 21.575 1.00 92.56 261 PRO A CA 1
ATOM 1899 C C . PRO A 1 261 ? -11.389 18.131 21.613 1.00 92.56 261 PRO A C 1
ATOM 1901 O O . PRO A 1 261 ? -10.761 18.434 20.595 1.00 92.56 261 PRO A O 1
ATOM 1904 N N . ALA A 1 262 ? -10.764 17.764 22.740 1.00 94.12 262 ALA A N 1
ATOM 1905 C CA . ALA A 1 262 ? -9.306 17.704 22.828 1.00 94.12 262 ALA A CA 1
ATOM 1906 C C . ALA A 1 262 ? -8.738 16.532 22.010 1.00 94.12 262 ALA A C 1
ATOM 1908 O O . ALA A 1 262 ? -7.699 16.674 21.360 1.00 94.12 262 ALA A O 1
ATOM 1909 N N . THR A 1 263 ? -9.453 15.403 21.966 1.00 93.06 263 THR A N 1
ATOM 1910 C CA . THR A 1 263 ? -9.105 14.255 21.111 1.00 93.06 263 THR A CA 1
ATOM 1911 C C . THR A 1 263 ? -9.175 14.630 19.631 1.00 93.06 263 THR A C 1
ATOM 1913 O O . THR A 1 263 ? -8.259 14.313 18.867 1.00 93.06 263 THR A O 1
ATOM 1916 N N . PHE A 1 264 ? -10.218 15.360 19.221 1.00 96.31 264 PHE A N 1
ATOM 1917 C CA . PHE A 1 264 ? -10.329 15.862 17.851 1.00 96.31 264 PHE A CA 1
ATOM 1918 C C . PHE A 1 264 ? -9.194 16.839 17.505 1.00 96.31 264 PHE A C 1
ATOM 1920 O O . PHE A 1 264 ? -8.539 16.672 16.475 1.00 96.31 264 PHE A O 1
ATOM 1927 N N . ALA A 1 265 ? -8.889 17.800 18.382 1.00 96.38 265 ALA A N 1
ATOM 1928 C CA . ALA A 1 265 ? -7.793 18.749 18.174 1.00 96.38 265 ALA A CA 1
ATOM 1929 C C . ALA A 1 265 ? -6.429 18.046 18.025 1.00 96.38 265 ALA A C 1
ATOM 1931 O O . ALA A 1 265 ? -5.669 18.348 17.101 1.00 96.38 265 ALA A O 1
ATOM 1932 N N . ALA A 1 266 ? -6.145 17.051 18.872 1.00 96.69 266 ALA A N 1
ATOM 1933 C CA . ALA A 1 266 ? -4.932 16.244 18.776 1.00 96.69 266 ALA A CA 1
ATOM 1934 C C . ALA A 1 266 ? -4.863 15.457 17.456 1.00 96.69 266 ALA A C 1
ATOM 1936 O O . ALA A 1 266 ? -3.797 15.361 16.847 1.00 96.69 266 ALA A O 1
ATOM 1937 N N . PHE A 1 267 ? -5.992 14.923 16.981 1.00 97.25 267 PHE A N 1
ATOM 1938 C CA . PHE A 1 267 ? -6.078 14.216 15.702 1.00 97.25 267 PHE A CA 1
ATOM 1939 C C . PHE A 1 267 ? -5.808 15.142 14.506 1.00 97.25 267 PHE A C 1
ATOM 1941 O O . PHE A 1 267 ? -5.006 14.803 13.632 1.00 97.25 267 PHE A O 1
ATOM 1948 N N . VAL A 1 268 ? -6.411 16.336 14.499 1.00 97.62 268 VAL A N 1
ATOM 1949 C CA . VAL A 1 268 ? -6.185 17.371 13.478 1.00 97.62 268 VAL A CA 1
ATOM 1950 C C . VAL A 1 268 ? -4.720 17.792 13.444 1.00 97.62 268 VAL A C 1
ATOM 1952 O O . VAL A 1 268 ? -4.130 17.846 12.366 1.00 97.62 268 VAL A O 1
ATOM 1955 N N . GLN A 1 269 ? -4.113 18.028 14.610 1.00 97.25 269 GLN A N 1
ATOM 1956 C CA . GLN A 1 269 ? -2.706 18.408 14.718 1.00 97.25 269 GLN A CA 1
ATOM 1957 C C . GLN A 1 269 ? -1.772 17.277 14.269 1.00 97.25 269 GLN A C 1
ATOM 1959 O O . GLN A 1 269 ? -0.821 17.519 13.528 1.00 97.25 269 GLN A O 1
ATOM 1964 N N . LYS A 1 270 ? -2.054 16.032 14.674 1.00 95.75 270 LYS A N 1
ATOM 1965 C CA . LYS A 1 270 ? -1.249 14.851 14.326 1.00 95.75 270 LYS A CA 1
ATOM 1966 C C . LYS A 1 270 ? -1.159 14.638 12.817 1.00 95.75 270 LYS A C 1
ATOM 1968 O O . LYS A 1 270 ? -0.100 14.264 12.317 1.00 95.75 270 LYS A O 1
ATOM 1973 N N . TRP A 1 271 ? -2.260 14.859 12.102 1.00 96.75 271 TRP A N 1
ATOM 1974 C CA . TRP A 1 271 ? -2.349 14.609 10.662 1.00 96.75 271 TRP A CA 1
ATOM 1975 C C . TRP A 1 271 ? -2.299 15.874 9.801 1.00 96.75 271 TRP A C 1
ATOM 1977 O O . TRP A 1 271 ? -2.310 15.766 8.575 1.00 96.75 271 TRP A O 1
ATOM 1987 N N . ASN A 1 272 ? -2.196 17.050 10.428 1.00 96.31 272 ASN A N 1
ATOM 1988 C CA . ASN A 1 272 ? -2.214 18.360 9.782 1.00 96.31 272 ASN A CA 1
ATOM 1989 C C . ASN A 1 272 ? -3.407 18.520 8.814 1.00 96.31 272 ASN A C 1
ATOM 1991 O O . ASN A 1 272 ? -3.237 18.831 7.630 1.00 96.31 272 ASN A O 1
ATOM 1995 N N . LEU A 1 273 ? -4.616 18.228 9.313 1.00 97.50 273 LEU A N 1
ATOM 1996 C CA . LEU A 1 273 ? -5.846 18.282 8.515 1.00 97.50 273 LEU A CA 1
ATOM 1997 C C . LEU A 1 273 ? -6.249 19.730 8.223 1.00 97.50 273 LEU A C 1
ATOM 1999 O O . LEU A 1 273 ? -6.286 20.568 9.124 1.00 97.50 273 LEU A O 1
ATOM 2003 N N . ASN A 1 274 ? -6.590 20.021 6.969 1.00 97.69 274 ASN A N 1
A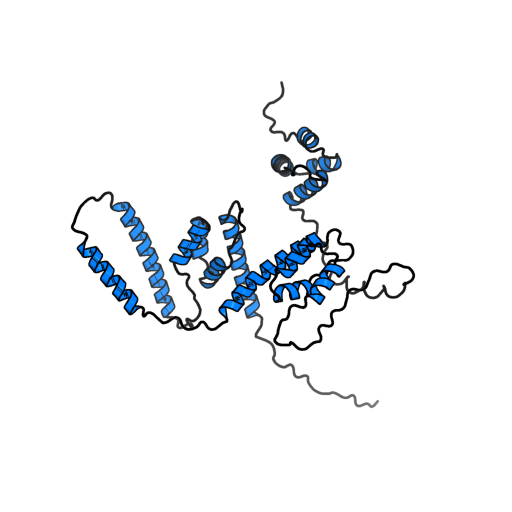TOM 2004 C CA . ASN A 1 274 ? -7.066 21.339 6.563 1.00 97.69 274 ASN A CA 1
ATOM 2005 C C . ASN A 1 274 ? -8.491 21.612 7.083 1.00 97.69 274 ASN A C 1
ATOM 2007 O O . ASN A 1 274 ? -9.216 20.707 7.495 1.00 97.69 274 ASN A O 1
ATOM 2011 N N . GLU A 1 275 ? -8.900 22.878 7.051 1.00 97.56 275 GLU A N 1
ATOM 2012 C CA . GLU A 1 275 ? -10.212 23.315 7.544 1.00 97.56 275 GLU A CA 1
ATOM 2013 C C . GLU A 1 275 ? -11.373 22.605 6.827 1.00 97.56 275 GLU A C 1
ATOM 2015 O O . GLU A 1 275 ? -12.354 22.211 7.452 1.00 97.56 275 GLU A O 1
ATOM 2020 N N . GLN A 1 276 ? -11.231 22.339 5.525 1.00 97.56 276 GLN A N 1
ATOM 2021 C CA . GLN A 1 276 ? -12.242 21.614 4.756 1.00 97.56 276 GLN A CA 1
ATOM 2022 C C . GLN A 1 276 ? -12.442 20.174 5.263 1.00 97.56 276 GLN A C 1
ATOM 2024 O O . GLN A 1 276 ? -13.577 19.732 5.438 1.00 97.56 276 GLN A O 1
ATOM 2029 N N . ALA A 1 277 ? -11.358 19.441 5.526 1.00 97.50 277 ALA A N 1
ATOM 2030 C CA . ALA A 1 277 ? -11.403 18.093 6.084 1.00 97.50 277 ALA A CA 1
ATOM 2031 C C . ALA A 1 277 ? -12.011 18.085 7.492 1.00 97.50 277 ALA A C 1
ATOM 2033 O O . ALA A 1 277 ? -12.796 17.193 7.812 1.00 97.50 277 ALA A O 1
ATOM 2034 N N . GLN A 1 278 ? -11.696 19.095 8.307 1.00 97.81 278 GLN A N 1
ATOM 2035 C CA . GLN A 1 278 ? -12.286 19.273 9.635 1.00 97.81 278 GLN A CA 1
ATOM 2036 C C . GLN A 1 278 ? -13.803 19.494 9.550 1.00 97.81 278 GLN A C 1
ATOM 2038 O O . GLN A 1 278 ? -14.562 18.814 10.238 1.00 97.81 278 GLN A O 1
ATOM 2043 N N . MET A 1 279 ? -14.259 20.377 8.657 1.00 97.06 279 MET A N 1
ATOM 2044 C CA . MET A 1 279 ? -15.685 20.641 8.439 1.00 97.06 279 MET A CA 1
ATOM 2045 C C . MET A 1 279 ? -16.439 19.396 7.957 1.00 97.06 279 MET A C 1
ATOM 2047 O O . MET A 1 279 ? -17.529 19.105 8.447 1.00 97.06 279 MET A O 1
ATOM 2051 N N . GLU A 1 280 ? -15.866 18.625 7.028 1.00 96.81 280 GLU A N 1
ATOM 2052 C CA . GLU A 1 280 ? -16.468 17.368 6.561 1.00 96.81 280 GLU A CA 1
ATOM 2053 C C . GLU A 1 280 ? -16.518 16.286 7.649 1.00 96.81 280 GLU A C 1
ATOM 2055 O O . GLU A 1 280 ? -17.464 15.491 7.676 1.00 96.81 280 GLU A O 1
ATOM 2060 N N . PHE A 1 281 ? -15.528 16.258 8.544 1.00 97.06 281 PHE A N 1
ATOM 2061 C CA . PHE A 1 281 ? -15.499 15.350 9.685 1.00 97.06 281 PHE A CA 1
ATOM 2062 C C . PHE A 1 281 ? -16.594 15.685 10.701 1.00 97.06 281 PHE A C 1
ATOM 2064 O O . PHE A 1 281 ? -17.316 14.790 11.127 1.00 97.06 281 PHE A O 1
ATOM 2071 N N . LEU A 1 282 ? -16.789 16.967 11.027 1.00 95.94 282 LEU A N 1
ATOM 2072 C CA . LEU A 1 282 ? -17.844 17.410 11.948 1.00 95.94 282 LEU A CA 1
ATOM 2073 C C . LEU A 1 282 ? -19.263 17.146 11.415 1.00 95.94 282 LEU A C 1
ATOM 2075 O O . LEU A 1 282 ? -20.209 17.067 12.194 1.00 95.94 282 LEU A O 1
ATOM 2079 N N . GLN A 1 283 ? -19.420 16.976 10.099 1.00 95.50 283 GLN A N 1
ATOM 2080 C CA . GLN A 1 283 ? -20.684 16.572 9.474 1.00 95.50 283 GLN A CA 1
ATOM 2081 C C . GLN A 1 283 ? -20.954 15.057 9.534 1.00 95.50 283 GLN A C 1
ATOM 2083 O O . GLN A 1 283 ? -22.044 14.629 9.155 1.00 95.50 283 GLN A O 1
ATOM 2088 N N . LEU A 1 284 ? -19.984 14.227 9.940 1.00 94.94 284 LEU A N 1
ATOM 2089 C CA . LEU A 1 284 ? -20.201 12.789 10.129 1.00 94.94 284 LEU A CA 1
ATOM 2090 C C . LEU A 1 284 ? -21.025 12.517 11.389 1.00 94.94 284 LEU A C 1
ATOM 2092 O O . LEU A 1 284 ? -20.925 13.250 12.371 1.00 94.94 284 LEU A O 1
ATOM 2096 N N . GLU A 1 285 ? -21.775 11.414 11.391 1.00 93.75 285 GLU A N 1
ATOM 2097 C CA . GLU A 1 285 ? -22.428 10.930 12.609 1.00 93.75 285 GLU A CA 1
ATOM 2098 C C . GLU A 1 285 ? -21.391 10.591 13.699 1.00 93.75 285 GLU A C 1
ATOM 2100 O O . GLU A 1 285 ? -20.316 10.078 13.368 1.00 93.75 285 GLU A O 1
ATOM 2105 N N . PRO A 1 286 ? -21.688 10.818 14.996 1.00 91.31 286 PRO A N 1
ATOM 2106 C CA . PRO A 1 286 ? -20.708 10.682 16.081 1.00 91.31 286 PRO A CA 1
ATOM 2107 C C . PRO A 1 286 ? -19.998 9.322 16.133 1.00 91.31 286 PRO A C 1
ATOM 2109 O O . PRO A 1 286 ? -18.788 9.253 16.339 1.00 91.31 286 PRO A O 1
ATOM 2112 N N . HIS A 1 287 ? -20.719 8.229 15.875 1.00 91.31 287 HIS A N 1
ATOM 2113 C CA . HIS A 1 287 ? -20.133 6.887 15.867 1.00 91.31 287 HIS A CA 1
ATOM 2114 C C . HIS A 1 287 ? -19.134 6.689 14.708 1.00 91.31 287 HIS A C 1
ATOM 2116 O O . HIS A 1 287 ? -18.096 6.050 14.882 1.00 91.31 287 HIS A O 1
ATOM 2122 N N . LEU A 1 288 ? -19.390 7.295 13.541 1.00 95.00 288 LEU A N 1
ATOM 2123 C CA . LEU A 1 288 ? -18.462 7.272 12.405 1.00 95.00 288 LEU A CA 1
ATOM 2124 C C . LEU A 1 288 ? -17.237 8.143 12.665 1.00 95.00 288 LEU A C 1
ATOM 2126 O O . LEU A 1 288 ? -16.144 7.801 12.221 1.00 95.00 288 LEU A O 1
ATOM 2130 N N . GLN A 1 289 ? -17.394 9.249 13.392 1.00 96.00 289 GLN A N 1
ATOM 2131 C CA . GLN A 1 289 ? -16.258 10.070 13.801 1.00 96.00 289 GLN A CA 1
ATOM 2132 C C . GLN A 1 289 ? -15.279 9.245 14.657 1.00 96.00 289 GLN A C 1
ATOM 2134 O O . GLN A 1 289 ? -14.077 9.264 14.389 1.00 96.00 289 GLN A O 1
ATOM 2139 N N . VAL A 1 290 ? -15.782 8.463 15.627 1.00 93.44 290 VAL A N 1
ATOM 2140 C CA . VAL A 1 290 ? -14.956 7.566 16.466 1.00 93.44 290 VAL A CA 1
ATOM 2141 C C . VAL A 1 290 ? -14.243 6.525 15.615 1.00 93.44 290 VAL A C 1
ATOM 2143 O O . VAL A 1 290 ? -13.036 6.327 15.762 1.00 93.44 290 VAL A O 1
ATOM 2146 N N . GLN A 1 291 ? -14.967 5.904 14.682 1.00 93.44 291 GLN A N 1
ATOM 2147 C CA . GLN A 1 291 ? -14.374 4.955 13.746 1.00 93.44 291 GLN A CA 1
ATOM 2148 C C . GLN A 1 291 ? -13.240 5.602 12.942 1.00 93.44 291 GLN A C 1
ATOM 2150 O O . GLN A 1 291 ? -12.164 5.025 12.811 1.00 93.44 291 GLN A O 1
ATOM 2155 N N . VAL A 1 292 ? -13.444 6.821 12.442 1.00 96.75 292 VAL A N 1
ATOM 2156 C CA . VAL A 1 292 ? -12.431 7.525 11.654 1.00 96.75 292 VAL A CA 1
ATOM 2157 C C . VAL A 1 292 ? -11.193 7.860 12.483 1.00 96.75 292 VAL A C 1
ATOM 2159 O O . VAL A 1 292 ? -10.083 7.654 11.998 1.00 96.75 292 VAL A O 1
ATOM 2162 N N . VAL A 1 293 ? -11.356 8.326 13.724 1.00 96.56 293 VAL A N 1
ATOM 2163 C CA . VAL A 1 293 ? -10.221 8.632 14.613 1.00 96.56 293 VAL A CA 1
ATOM 2164 C C . VAL A 1 293 ? -9.394 7.380 14.925 1.00 96.56 293 VAL A C 1
ATOM 2166 O O . VAL A 1 293 ? -8.165 7.465 14.967 1.00 96.56 293 VAL A O 1
ATOM 2169 N N . ASN A 1 294 ? -10.043 6.225 15.089 1.00 93.81 294 ASN A N 1
ATOM 2170 C CA . ASN A 1 294 ? -9.376 4.961 15.411 1.00 93.81 294 ASN A CA 1
ATOM 2171 C C . ASN A 1 294 ? -8.711 4.299 14.194 1.00 93.81 294 ASN A C 1
ATOM 2173 O O . ASN A 1 294 ? -7.579 3.823 14.286 1.00 93.81 294 ASN A O 1
ATOM 2177 N N . ASP A 1 295 ? -9.390 4.284 13.047 1.00 94.88 295 ASP A N 1
ATOM 2178 C CA . ASP A 1 295 ? -8.968 3.495 11.885 1.00 94.88 295 ASP A CA 1
ATOM 2179 C C . ASP A 1 295 ? -8.040 4.273 10.939 1.00 94.88 295 ASP A C 1
ATOM 2181 O O . ASP A 1 295 ? -7.292 3.679 10.152 1.00 94.88 295 ASP A O 1
ATOM 2185 N N . PHE A 1 296 ? -8.060 5.610 10.984 1.00 97.12 296 PHE A N 1
ATOM 2186 C CA . PHE A 1 296 ? -7.278 6.426 10.061 1.00 97.12 296 PHE A CA 1
ATOM 2187 C C . PHE A 1 296 ? -5.799 6.506 10.467 1.00 97.12 296 PHE A C 1
ATOM 2189 O O . PHE A 1 296 ? -5.367 7.376 11.224 1.00 97.12 296 PHE A O 1
ATOM 2196 N N . CYS A 1 297 ? -4.999 5.603 9.897 1.00 95.19 297 CYS A N 1
ATOM 2197 C CA . CYS A 1 297 ? -3.544 5.555 10.051 1.00 95.19 297 CYS A CA 1
ATOM 2198 C C . CYS A 1 297 ? -2.844 5.505 8.677 1.00 95.19 297 CYS A C 1
ATOM 2200 O O . CYS A 1 297 ? -2.407 4.434 8.236 1.00 95.19 297 CYS A O 1
ATOM 2202 N N . PRO A 1 298 ? -2.744 6.636 7.950 1.00 94.81 298 PRO A N 1
ATOM 2203 C CA . PRO A 1 298 ? -2.068 6.680 6.660 1.00 94.81 298 PRO A CA 1
ATOM 2204 C C . PRO A 1 298 ? -0.586 6.306 6.799 1.00 94.81 298 PRO A C 1
ATOM 2206 O O . PRO A 1 298 ? 0.077 6.598 7.794 1.00 94.81 298 PRO A O 1
ATOM 2209 N N . LYS A 1 299 ? -0.043 5.648 5.770 1.00 91.94 299 LYS A N 1
ATOM 2210 C CA . LYS A 1 299 ? 1.359 5.213 5.759 1.00 91.94 299 LYS A CA 1
ATOM 2211 C C . LYS A 1 299 ? 2.287 6.432 5.777 1.00 91.94 299 LYS A C 1
ATOM 2213 O O . LYS A 1 299 ? 2.079 7.380 5.012 1.00 91.94 299 LYS A O 1
ATOM 2218 N N . GLY A 1 300 ? 3.334 6.373 6.606 1.00 73.19 300 GLY A N 1
ATOM 2219 C CA . GLY A 1 300 ? 4.407 7.367 6.605 1.00 73.19 300 GLY A CA 1
ATOM 2220 C C . GLY A 1 300 ? 5.003 7.475 5.201 1.00 73.19 300 GLY A C 1
ATOM 2221 O O . GLY A 1 300 ? 5.330 6.450 4.607 1.00 73.19 300 GLY A O 1
ATOM 2222 N N . ASN A 1 301 ? 5.102 8.699 4.673 1.00 84.50 301 ASN A N 1
ATOM 2223 C CA . ASN A 1 301 ? 5.476 9.062 3.292 1.00 84.50 301 ASN A CA 1
ATOM 2224 C C . ASN A 1 301 ? 4.324 9.273 2.286 1.00 84.50 301 ASN A C 1
ATOM 2226 O O . ASN A 1 301 ? 4.545 9.255 1.072 1.00 84.50 301 ASN A O 1
ATOM 2230 N N . THR A 1 302 ? 3.098 9.516 2.750 1.00 88.00 302 THR A N 1
ATOM 2231 C CA . THR A 1 302 ? 2.044 10.009 1.851 1.00 88.00 302 THR A CA 1
ATOM 2232 C C . THR A 1 302 ? 2.219 11.509 1.614 1.00 88.00 302 THR A C 1
ATOM 2234 O O . THR A 1 302 ? 2.293 12.286 2.559 1.00 88.00 302 THR A O 1
ATOM 2237 N N . ARG A 1 303 ? 2.270 11.918 0.341 1.00 87.62 303 ARG A N 1
ATOM 2238 C CA . ARG A 1 303 ? 2.466 13.316 -0.071 1.00 87.62 303 ARG A CA 1
ATOM 2239 C C . ARG A 1 303 ? 1.240 14.214 0.173 1.00 87.62 303 ARG A C 1
ATOM 2241 O O . ARG A 1 303 ? 1.406 15.423 0.253 1.00 87.62 303 ARG A O 1
ATOM 2248 N N . ASP A 1 304 ? 0.045 13.634 0.299 1.00 95.56 304 ASP A N 1
ATOM 2249 C CA . ASP A 1 304 ? -1.204 14.361 0.556 1.00 95.56 304 ASP A CA 1
ATOM 2250 C C . ASP A 1 304 ? -2.112 13.574 1.518 1.00 95.56 304 ASP A C 1
ATOM 2252 O O . ASP A 1 304 ? -2.827 12.646 1.128 1.00 95.56 304 ASP A O 1
ATOM 2256 N N . VAL A 1 305 ? -2.029 13.916 2.805 1.00 96.75 305 VAL A N 1
ATOM 2257 C CA . VAL A 1 305 ? -2.814 13.278 3.874 1.00 96.75 305 VAL A CA 1
ATOM 2258 C C . VAL A 1 305 ? -4.288 13.684 3.796 1.00 96.75 305 VAL A C 1
ATOM 2260 O O . VAL A 1 305 ? -5.154 12.841 4.027 1.00 96.75 305 VAL A O 1
ATOM 2263 N N . ASN A 1 306 ? -4.584 14.924 3.390 1.00 97.62 306 ASN A N 1
ATOM 2264 C CA . ASN A 1 306 ? -5.953 15.434 3.277 1.00 97.62 306 ASN A CA 1
ATOM 2265 C C . ASN A 1 306 ? -6.727 14.680 2.191 1.00 97.62 306 ASN A C 1
ATOM 2267 O O . ASN A 1 306 ? -7.832 14.199 2.435 1.00 97.62 306 ASN A O 1
ATOM 2271 N N . HIS A 1 307 ? -6.122 14.472 1.018 1.00 96.00 307 HIS A N 1
ATOM 2272 C CA . HIS A 1 307 ? -6.756 13.695 -0.048 1.00 96.00 307 HIS A CA 1
ATOM 2273 C C . HIS A 1 307 ? -7.056 12.245 0.377 1.00 96.00 307 HIS A C 1
ATOM 2275 O O . HIS A 1 307 ? -8.136 11.721 0.086 1.00 96.00 307 HIS A O 1
ATOM 2281 N N . LEU A 1 308 ? -6.128 11.586 1.086 1.00 96.75 308 LEU A N 1
ATOM 2282 C CA . LEU A 1 308 ? -6.381 10.248 1.637 1.00 96.75 308 LEU A CA 1
ATOM 2283 C C . LEU A 1 308 ? -7.516 10.256 2.659 1.00 96.75 308 LEU A C 1
ATOM 2285 O O . LEU A 1 308 ? -8.351 9.352 2.643 1.00 96.75 308 LEU A O 1
ATOM 2289 N N . PHE A 1 309 ? -7.554 11.269 3.520 1.00 97.94 309 PHE A N 1
ATOM 2290 C CA . PHE A 1 309 ? -8.582 11.417 4.538 1.00 97.94 309 PHE A CA 1
ATOM 2291 C C . PHE A 1 309 ? -9.981 11.565 3.924 1.00 97.94 309 PHE A C 1
ATOM 2293 O O . PHE A 1 309 ? -10.884 10.812 4.284 1.00 97.94 309 PHE A O 1
ATOM 2300 N N . HIS A 1 310 ? -10.154 12.426 2.915 1.00 97.56 310 HIS A N 1
ATOM 2301 C CA . HIS A 1 310 ? -11.429 12.552 2.193 1.00 97.56 310 HIS A CA 1
ATOM 2302 C C . HIS A 1 310 ? -11.855 11.240 1.519 1.00 97.56 310 HIS A C 1
ATOM 2304 O O . HIS A 1 310 ? -13.027 10.858 1.570 1.00 97.56 310 HIS A O 1
ATOM 2310 N N . GLY A 1 311 ? -10.914 10.522 0.893 1.00 95.06 311 GLY A N 1
ATOM 2311 C CA . GLY A 1 311 ? -11.187 9.209 0.302 1.00 95.06 311 GLY A CA 1
ATOM 2312 C C . GLY A 1 311 ? -11.649 8.187 1.344 1.00 95.06 311 GLY A C 1
ATOM 2313 O O . GLY A 1 311 ? -12.605 7.445 1.112 1.00 95.06 311 GLY A O 1
ATOM 2314 N N . PHE A 1 312 ? -11.014 8.193 2.515 1.00 97.31 312 PHE A N 1
ATOM 2315 C CA . PHE A 1 312 ? -11.363 7.320 3.627 1.00 97.31 312 PHE A CA 1
ATOM 2316 C C . PHE A 1 312 ? -12.748 7.642 4.209 1.00 97.31 312 PHE A C 1
ATOM 2318 O O . PHE A 1 312 ? -13.577 6.740 4.316 1.00 97.31 312 PHE A O 1
ATOM 2325 N N . MET A 1 313 ? -13.059 8.918 4.476 1.00 97.44 313 MET A N 1
ATOM 2326 C CA . MET A 1 313 ? -14.386 9.335 4.956 1.00 97.44 313 MET A CA 1
ATOM 2327 C C . MET A 1 313 ? -15.509 8.913 4.001 1.00 97.44 313 MET A C 1
ATOM 2329 O O . MET A 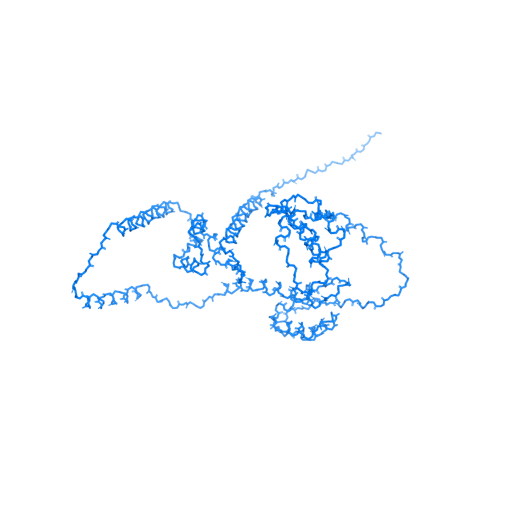1 313 ? -16.549 8.427 4.446 1.00 97.44 313 MET A O 1
ATOM 2333 N N . LYS A 1 314 ? -15.301 9.038 2.682 1.00 95.19 314 LYS A N 1
ATOM 2334 C CA . LYS A 1 314 ? -16.265 8.558 1.675 1.00 95.19 314 LYS A CA 1
ATOM 2335 C C . LYS A 1 314 ? -16.496 7.050 1.781 1.00 95.19 314 LYS A C 1
ATOM 2337 O O . LYS A 1 314 ? -17.642 6.612 1.723 1.00 95.19 314 LYS A O 1
ATOM 2342 N N . SER A 1 315 ? -15.430 6.273 1.979 1.00 95.00 315 SER A N 1
ATOM 2343 C CA . SER A 1 315 ? -15.524 4.822 2.169 1.00 95.00 315 SER A CA 1
ATOM 2344 C C . SER A 1 315 ? -16.288 4.452 3.443 1.00 95.00 315 SER A C 1
ATOM 2346 O O . SER A 1 315 ? -17.113 3.543 3.405 1.00 95.00 315 SER A O 1
ATOM 2348 N N . VAL A 1 316 ? -16.050 5.156 4.556 1.00 95.12 316 VAL A N 1
ATOM 2349 C CA . VAL A 1 316 ? -16.762 4.931 5.827 1.00 95.12 316 VAL A CA 1
ATOM 2350 C C . VAL A 1 316 ? -18.257 5.224 5.668 1.00 95.12 316 VAL A C 1
ATOM 2352 O O . VAL A 1 316 ? -19.080 4.378 6.008 1.00 95.12 316 VAL A O 1
ATOM 2355 N N . ARG A 1 317 ? -18.619 6.356 5.043 1.00 94.62 317 ARG A N 1
ATOM 2356 C CA . ARG A 1 317 ? -20.023 6.700 4.737 1.00 94.62 317 ARG A CA 1
ATOM 2357 C C . ARG A 1 317 ? -20.693 5.657 3.840 1.00 94.62 317 ARG A C 1
ATOM 2359 O O . ARG A 1 317 ? -21.832 5.273 4.086 1.00 94.62 317 ARG A O 1
ATOM 2366 N N . GLN A 1 318 ? -19.991 5.179 2.811 1.00 91.50 318 GLN A N 1
ATOM 2367 C CA . GLN A 1 318 ? -20.522 4.158 1.906 1.00 91.50 318 GLN A CA 1
ATOM 2368 C C . GLN A 1 318 ? -20.737 2.816 2.621 1.00 91.50 318 GLN A C 1
ATOM 2370 O O . GLN A 1 318 ? -21.733 2.141 2.366 1.00 91.50 318 GLN A O 1
ATOM 2375 N N . CYS A 1 319 ? -19.834 2.446 3.532 1.00 87.75 319 CYS A N 1
ATOM 2376 C CA . CYS A 1 319 ? -19.968 1.241 4.344 1.00 87.75 319 CYS A CA 1
ATOM 2377 C C . CYS A 1 319 ? -21.153 1.346 5.314 1.00 87.75 319 CYS A C 1
ATOM 2379 O O . CYS A 1 319 ? -21.955 0.420 5.388 1.00 87.75 319 CYS A O 1
ATOM 2381 N N . ALA A 1 320 ? -21.322 2.493 5.980 1.00 90.50 320 ALA A N 1
ATOM 2382 C CA . ALA A 1 320 ? -22.459 2.752 6.864 1.00 90.50 320 ALA A CA 1
ATOM 2383 C C . ALA A 1 320 ? -23.799 2.666 6.110 1.00 90.50 320 ALA A C 1
ATOM 2385 O O . ALA A 1 320 ? -24.716 1.971 6.546 1.00 90.50 320 ALA A O 1
ATOM 2386 N N . ALA A 1 321 ? -23.880 3.274 4.921 1.00 87.69 321 ALA A N 1
ATOM 2387 C CA . ALA A 1 321 ? -25.069 3.201 4.073 1.00 87.69 321 ALA A CA 1
ATOM 2388 C C . ALA A 1 321 ? -25.384 1.762 3.612 1.00 87.69 321 ALA A C 1
ATOM 2390 O O . ALA A 1 321 ? -26.544 1.351 3.597 1.00 87.69 321 ALA A O 1
ATOM 2391 N N . ALA A 1 322 ? -24.362 0.971 3.265 1.00 83.06 322 ALA A N 1
ATOM 2392 C CA . ALA A 1 322 ? -24.534 -0.423 2.849 1.00 83.06 322 ALA A CA 1
ATOM 2393 C C . ALA A 1 322 ? -24.872 -1.366 4.021 1.00 83.06 322 ALA A C 1
ATOM 2395 O O . ALA A 1 322 ? -25.661 -2.301 3.856 1.00 83.06 322 ALA A O 1
ATOM 2396 N N . GLY A 1 323 ? -24.300 -1.114 5.201 1.00 74.56 323 GLY A N 1
ATOM 2397 C CA . GLY A 1 323 ? -24.581 -1.846 6.436 1.00 74.56 323 GLY A CA 1
ATOM 2398 C C . GLY A 1 323 ? -26.005 -1.605 6.934 1.00 74.56 323 GLY A C 1
ATOM 2399 O O . GLY A 1 323 ? -26.699 -2.559 7.281 1.00 74.56 323 GLY A O 1
ATOM 2400 N N . ALA A 1 324 ? -26.485 -0.361 6.858 1.00 60.56 324 ALA A N 1
ATOM 2401 C CA . ALA A 1 324 ? -27.875 -0.021 7.154 1.00 60.56 324 ALA A CA 1
ATOM 2402 C C . ALA A 1 324 ? -28.859 -0.728 6.201 1.00 60.56 324 ALA A C 1
ATOM 2404 O O . ALA A 1 324 ? -29.876 -1.262 6.643 1.00 60.56 324 ALA A O 1
ATOM 2405 N N . ALA A 1 325 ? -28.527 -0.816 4.907 1.00 54.22 325 ALA A N 1
ATOM 2406 C CA . ALA A 1 325 ? -29.362 -1.495 3.915 1.00 54.22 325 ALA A CA 1
ATOM 2407 C C . ALA A 1 325 ? -29.377 -3.031 4.063 1.00 54.22 325 ALA A C 1
ATOM 2409 O O . ALA A 1 325 ? -30.398 -3.661 3.792 1.00 54.22 325 ALA A O 1
ATOM 2410 N N . SER A 1 326 ? -28.278 -3.647 4.516 1.00 48.38 326 SER A N 1
ATOM 2411 C CA . SER A 1 326 ? -28.226 -5.102 4.753 1.00 48.38 326 SER A CA 1
ATOM 2412 C C . SER A 1 326 ? -28.859 -5.522 6.082 1.00 48.38 326 SER A C 1
ATOM 2414 O O . SER A 1 326 ? -29.346 -6.645 6.188 1.00 48.38 326 SER A O 1
ATOM 2416 N N . SER A 1 327 ? -28.896 -4.634 7.081 1.00 38.44 327 SER A N 1
ATOM 2417 C CA . SER A 1 327 ? -29.473 -4.936 8.399 1.00 38.44 327 SER A CA 1
ATOM 2418 C C . SER A 1 327 ? -31.011 -5.014 8.380 1.00 38.44 327 SER A C 1
ATOM 2420 O O . SER A 1 327 ? -31.605 -5.753 9.160 1.00 38.44 327 SER A O 1
ATOM 2422 N N . PHE A 1 328 ? -31.683 -4.334 7.441 1.00 36.19 328 PHE A N 1
ATOM 2423 C CA . PHE A 1 328 ? -33.154 -4.278 7.400 1.00 36.19 328 PHE A CA 1
ATOM 2424 C C . PHE A 1 328 ? -33.831 -5.379 6.554 1.00 36.19 328 PHE A C 1
ATOM 2426 O O . PHE A 1 328 ? -35.046 -5.541 6.612 1.00 36.19 328 PHE A O 1
ATOM 2433 N N . ALA A 1 329 ? -33.076 -6.179 5.790 1.00 42.44 329 ALA A N 1
ATOM 2434 C CA . ALA A 1 329 ? -33.631 -7.230 4.922 1.00 42.44 329 ALA A CA 1
ATOM 2435 C C . ALA A 1 329 ? -33.713 -8.632 5.577 1.00 42.44 329 ALA A C 1
ATOM 2437 O O . ALA A 1 329 ? -34.066 -9.601 4.906 1.00 42.44 329 ALA A O 1
ATOM 2438 N N . GLY A 1 330 ? -33.374 -8.766 6.867 1.00 36.31 330 GLY A N 1
ATOM 2439 C CA . GLY A 1 330 ? -33.178 -10.066 7.531 1.00 36.31 330 GLY A CA 1
ATOM 2440 C C . GLY A 1 330 ? -34.291 -10.571 8.459 1.00 36.31 330 GLY A C 1
ATOM 2441 O O . GLY A 1 330 ? -34.182 -11.693 8.945 1.00 36.31 330 GLY A O 1
ATOM 2442 N N . VAL A 1 331 ? -35.353 -9.801 8.732 1.00 36.62 331 VAL A N 1
ATOM 2443 C CA . VAL A 1 331 ? -36.391 -10.186 9.716 1.00 36.62 331 VAL A CA 1
ATOM 2444 C C . VAL A 1 331 ? -37.795 -9.909 9.176 1.00 36.62 331 VAL A C 1
ATOM 2446 O O . VAL A 1 331 ? -38.482 -9.001 9.626 1.00 36.62 331 VAL A O 1
ATOM 2449 N N . GLN A 1 332 ? -38.228 -10.678 8.178 1.00 38.81 332 GLN A N 1
ATOM 2450 C CA . GLN A 1 332 ? -39.647 -10.934 7.892 1.00 38.81 332 GLN A CA 1
ATOM 2451 C C . GLN A 1 332 ? -39.745 -12.047 6.841 1.00 38.81 332 GLN A C 1
ATOM 2453 O O . GLN A 1 332 ? -39.341 -11.858 5.699 1.00 38.81 332 GLN A O 1
ATOM 2458 N N . GLY A 1 333 ? -40.277 -13.214 7.223 1.00 36.25 333 GLY A N 1
ATOM 2459 C CA . GLY A 1 333 ? -40.657 -14.247 6.252 1.00 36.25 333 GLY A CA 1
ATOM 2460 C C . GLY A 1 333 ? -40.287 -15.686 6.604 1.00 36.25 333 GLY A C 1
ATOM 2461 O O . GLY A 1 333 ? -39.719 -16.386 5.773 1.00 36.25 333 GLY A O 1
ATOM 2462 N N . ALA A 1 334 ? -40.644 -16.158 7.798 1.00 38.59 334 ALA A N 1
ATOM 2463 C CA . ALA A 1 334 ? -40.733 -17.590 8.082 1.00 38.59 334 ALA A CA 1
ATOM 2464 C C . ALA A 1 334 ? -42.115 -17.902 8.674 1.00 38.59 334 ALA A C 1
ATOM 2466 O O . ALA A 1 334 ? -42.231 -18.287 9.831 1.00 38.59 334 ALA A O 1
ATOM 2467 N N . GLU A 1 335 ? -43.174 -17.709 7.879 1.00 36.78 335 GLU A N 1
ATOM 2468 C CA . GLU A 1 335 ? -44.526 -18.137 8.246 1.00 36.78 335 GLU A CA 1
ATOM 2469 C C . GLU A 1 335 ? -45.063 -19.169 7.241 1.00 36.78 335 GLU A C 1
ATOM 2471 O O . GLU A 1 335 ? -45.374 -18.886 6.086 1.00 36.78 335 GLU A O 1
ATOM 2476 N N . ALA A 1 336 ? -45.057 -20.414 7.718 1.00 45.38 336 ALA A N 1
ATOM 2477 C CA . ALA A 1 336 ? -45.922 -21.548 7.408 1.00 45.38 336 ALA A CA 1
ATOM 2478 C C . ALA A 1 336 ? -46.661 -21.587 6.050 1.00 45.38 336 ALA A C 1
ATOM 2480 O O . ALA A 1 336 ? -47.792 -21.124 5.916 1.00 45.38 336 ALA A O 1
ATOM 2481 N N . LYS A 1 337 ? -46.136 -22.387 5.112 1.00 43.78 337 LYS A N 1
ATOM 2482 C CA . LYS A 1 337 ? -46.967 -23.098 4.125 1.00 43.78 337 LYS A CA 1
ATOM 2483 C C . LYS A 1 337 ? -47.145 -24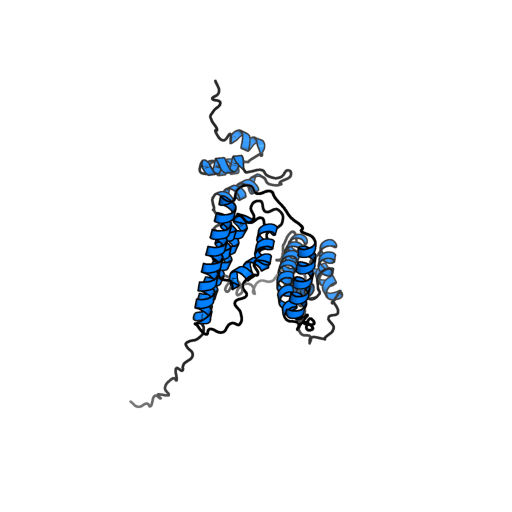.555 4.564 1.00 43.78 337 LYS A C 1
ATOM 2485 O O . LYS A 1 337 ? -46.336 -25.420 4.243 1.00 43.78 337 LYS A O 1
ATOM 2490 N N . ARG A 1 338 ? -48.218 -24.821 5.322 1.00 41.97 338 ARG A N 1
ATOM 2491 C CA . ARG A 1 338 ? -48.775 -26.174 5.491 1.00 41.97 338 ARG A CA 1
ATOM 2492 C C . ARG A 1 338 ? -49.288 -26.643 4.127 1.00 41.97 338 ARG A C 1
ATOM 2494 O O . ARG A 1 338 ? -50.152 -25.993 3.543 1.00 41.97 338 ARG A O 1
ATOM 2501 N N . GLY A 1 339 ? -48.743 -27.743 3.618 1.00 44.94 339 GLY A N 1
ATOM 2502 C CA . GLY A 1 339 ? -49.280 -28.433 2.445 1.00 44.94 339 GLY A CA 1
ATOM 2503 C C . GLY A 1 339 ? -50.576 -29.184 2.790 1.00 44.94 339 GLY A C 1
ATOM 2504 O O . GLY A 1 339 ? -50.697 -29.680 3.913 1.00 44.94 339 GLY A O 1
ATOM 2505 N N . PRO A 1 340 ? -51.551 -29.266 1.867 1.00 49.47 340 PRO A N 1
ATOM 2506 C CA . PRO A 1 340 ? -52.764 -30.050 2.072 1.00 49.47 340 PRO A CA 1
ATOM 2507 C C . PRO A 1 340 ? -52.502 -31.558 1.874 1.00 49.47 340 PRO A C 1
ATOM 2509 O O . PRO A 1 340 ? -51.580 -31.931 1.142 1.00 49.47 340 PRO A O 1
ATOM 2512 N N . PRO A 1 341 ? -53.300 -32.437 2.509 1.00 59.25 341 PRO A N 1
ATOM 2513 C CA . PRO A 1 341 ? -53.128 -33.880 2.422 1.00 59.25 341 PRO A CA 1
ATOM 2514 C C . PRO A 1 341 ? -53.809 -34.474 1.180 1.00 59.25 341 PRO A C 1
ATOM 2516 O O . PRO A 1 341 ? -54.904 -34.072 0.808 1.00 59.25 341 PRO A O 1
ATOM 2519 N N . GLY A 1 342 ? -53.147 -35.482 0.608 1.00 54.12 342 GLY A N 1
ATOM 2520 C CA . GLY A 1 342 ? -53.733 -36.726 0.096 1.00 54.12 342 GLY A CA 1
ATOM 2521 C C . GLY A 1 342 ? -54.901 -36.658 -0.892 1.00 54.12 342 GLY A C 1
ATOM 2522 O O . GLY A 1 342 ? -56.040 -36.382 -0.532 1.00 54.12 342 GLY A O 1
ATOM 2523 N N . SER A 1 343 ? -54.664 -37.121 -2.118 1.00 54.19 343 SER A N 1
ATOM 2524 C CA . SER A 1 343 ? -55.717 -37.721 -2.944 1.00 54.19 343 SER A CA 1
ATOM 2525 C C . SER A 1 343 ? -55.177 -38.976 -3.622 1.00 54.19 343 SER A C 1
ATOM 2527 O O . SER A 1 343 ? -54.226 -38.928 -4.399 1.00 54.19 343 SER A O 1
ATOM 2529 N N . ALA A 1 344 ? -55.762 -40.108 -3.235 1.00 54.50 344 ALA A N 1
ATOM 2530 C CA . ALA A 1 344 ? -55.540 -41.434 -3.789 1.00 54.50 344 ALA A CA 1
ATOM 2531 C C . ALA A 1 344 ? -56.269 -41.595 -5.136 1.00 54.50 344 ALA A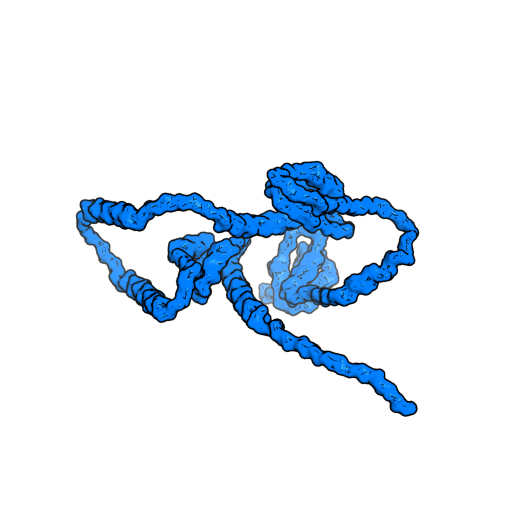 C 1
ATOM 2533 O O . ALA A 1 344 ? -57.355 -41.036 -5.292 1.00 54.50 344 ALA A O 1
ATOM 2534 N N . PRO A 1 345 ? -55.764 -42.411 -6.076 1.00 63.12 345 PRO A N 1
ATOM 2535 C CA . PRO A 1 345 ? -56.566 -42.894 -7.189 1.00 63.12 345 PRO A CA 1
ATOM 2536 C C . PRO A 1 345 ? -57.202 -44.245 -6.828 1.00 63.12 345 PRO A C 1
ATOM 2538 O O . PRO A 1 345 ? -56.532 -45.275 -6.756 1.00 63.12 345 PRO A O 1
ATOM 2541 N N . GLY A 1 346 ? -58.516 -44.222 -6.592 1.00 64.62 346 GLY A N 1
ATOM 2542 C CA . GLY A 1 346 ? -59.384 -45.393 -6.704 1.00 64.62 346 GLY A CA 1
ATOM 2543 C C . GLY A 1 346 ? -59.722 -45.630 -8.176 1.00 64.62 346 GLY A C 1
ATOM 2544 O O . GLY A 1 346 ? -59.988 -44.678 -8.908 1.00 64.62 346 GLY A O 1
ATOM 2545 N N . GLY A 1 347 ? -59.648 -46.886 -8.613 1.00 64.38 347 GLY A N 1
ATOM 2546 C CA . GLY A 1 347 ? -59.936 -47.283 -9.988 1.00 64.38 347 GLY A CA 1
ATOM 2547 C C . GLY A 1 347 ? -61.418 -47.509 -10.293 1.00 64.38 347 GLY A C 1
ATOM 2548 O O . GLY A 1 347 ? -62.273 -47.329 -9.431 1.00 64.38 347 GLY A O 1
ATOM 2549 N N . ALA A 1 348 ? -61.640 -47.958 -11.532 1.00 60.56 348 ALA A N 1
ATOM 2550 C CA . ALA A 1 348 ? -62.752 -48.739 -12.095 1.00 6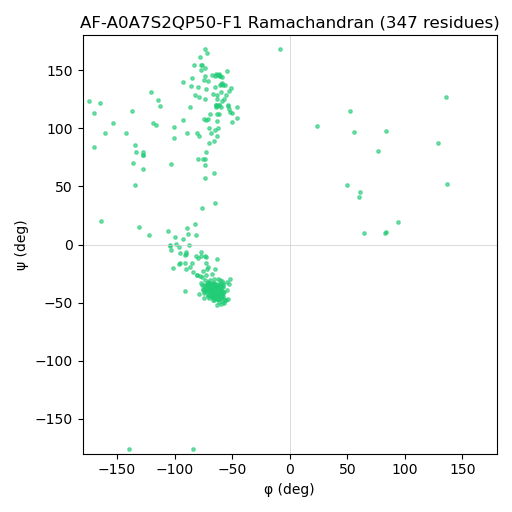0.56 348 ALA A CA 1
ATOM 2551 C C . ALA A 1 348 ? -63.195 -48.155 -13.447 1.00 60.56 348 ALA A C 1
ATOM 2553 O O . ALA A 1 348 ? -63.505 -46.968 -13.545 1.00 60.56 348 ALA A O 1
ATOM 2554 N N . GLY A 1 349 ? -63.231 -49.020 -14.462 1.00 65.25 349 GLY A N 1
ATOM 2555 C CA . GLY A 1 349 ? -63.662 -48.741 -15.829 1.00 65.25 349 GLY A CA 1
ATOM 2556 C C . GLY A 1 349 ? -62.966 -49.664 -16.806 1.00 65.25 349 GLY A C 1
ATOM 2557 O O . GLY A 1 349 ? -61.958 -49.210 -17.381 1.00 65.25 349 GLY A O 1
#

Radius of gyration: 33.52 Å; Cα contacts (8 Å, |Δi|>4): 104; chains: 1; bounding box: 82×97×84 Å

Secondary structure (DSSP, 8-state):
---TT-----HHHHHHHHT--HHHHHHHHTS-HHHHHHHHHH--PPTT-S-HHHHHHHHHHHHTT---------TTTTTTTTSS-SS-------PPPPP-----S---S-----HHHHHHHHHHHT--HHHHHHHHTS-HHHHHHHHHH--PPTT-S-HHHHHHHHHHHHHHHHHHHHHHHTTSS---------HHHHHHHHHHHHHHHHHH----------HHHHHHHHHHHHHHHHHHHHHHHHTTS----S---PPPHHHHHHHHHHHT--HHHHHHHHTS-HHHHHHHHHH--PPTT-S-HHHHHHHHHHHHHHHHHHHHHHHTTSSS-----PPPP--------

Mean predicted aligned error: 21.12 Å

Foldseek 3Di:
DDDPPPPPLPVVVLCVVQVEDPVLSVVLVPDDPVLNVCLSVPPDDDPPDPCSSVVSVVVSCVVVVVDPPPPPPPVVVVVVVVPPPPPDDDDDDDDDDPDDDPPDDDDDPPCPQPVVLLVVLCVSQVADPVLSVLLVPDDSVLNVCLSPVDDDDPPDPCSNVVSVVVSVVSVVVVVVVVVVVVVPDPDPDDPPPDPVNVVVVVVVVVVVVVVPDDDDDDDDDDDPVVVVVVVVVVVVVVVVVVVVVVVVPPDPPPDLPADDPVLVVVLCVVQVEDPVLVVVLVPDRSVLNVVLSVVDDDDPPDPDSNVVSVVVSVVSVVVVVVVVVVVPPPDDDDDDDDDDDDDDDDDDD

Sequence (349 aa):
MADPHSFGLDVPAFVALWGLDDASLALLMAQPLEVQAKVVMTFRPKPGTRDVNQLLKGFIRSITGQAPPRPAFNPSATAQAQALVHAAAGGGSAAKPPPRFDAGGPPVLGHEVDYAGLHQFVTNWGLDETAATALLQLDPLSQSKVVRDFAPKPGTRDVNRLFHGFLRSVTGATAQQQTFLNFAAPMPAPSVMTVEQQLAQLAEAQALAAAAAGAPSFVPGGDELSQALAAAAAATAASRERLEGLLATGEDPLQASVIDPATFAAFVQKWNLNEQAQMEFLQLEPHLQVQVVNDFCPKGNTRDVNHLFHGFMKSVRQCAAAGAASSFAGVQGAEAKRGPPGSAPGGAG

pLDDT: mean 75.06, std 22.29, range [33.0, 98.25]

Solvent-accessible surface area (backbone atoms only — not comparable to full-atom values): 22704 Å² total; per-residue (Å²): 141,77,79,92,73,67,85,60,78,59,53,69,60,53,35,66,75,63,68,52,49,72,70,52,48,52,56,47,70,72,42,59,70,69,56,39,50,50,45,71,74,65,67,73,81,63,91,86,60,91,55,57,55,61,52,49,58,51,48,54,32,65,74,69,66,53,64,75,80,71,75,75,84,59,80,72,59,68,70,65,66,72,75,74,74,89,81,81,91,85,84,88,78,95,70,81,76,80,86,79,77,81,88,80,72,81,89,66,98,64,86,72,77,60,61,68,60,52,53,51,50,35,62,75,66,66,46,48,72,68,56,48,52,56,50,70,73,43,56,72,69,58,38,53,50,47,70,72,67,65,74,81,64,91,86,60,89,56,53,57,64,52,47,56,54,47,49,55,53,51,54,57,49,48,58,60,50,52,60,59,57,68,68,71,58,85,72,80,79,74,80,76,76,49,69,67,60,56,51,50,54,51,53,53,54,50,55,57,54,62,74,69,64,78,82,83,90,86,89,82,79,74,62,65,62,49,51,53,51,50,52,52,49,51,55,51,50,57,52,48,56,54,51,58,59,53,70,74,52,92,64,85,84,85,70,80,55,67,75,53,69,68,59,51,51,51,52,37,63,75,60,66,54,49,70,67,58,50,55,58,48,73,69,43,57,48,61,56,44,50,50,47,70,72,68,66,71,80,64,91,88,62,94,54,55,58,66,52,47,56,55,49,53,52,51,52,53,52,48,52,56,50,51,57,60,59,66,71,74,75,83,84,85,90,78,82,84,81,76,84,82,87,84,82,89,80,88,87,134